Protein AF-A0A8K0GH95-F1 (afdb_monomer_lite)

Structure (mmCIF, N/CA/C/O backbone):
data_AF-A0A8K0GH95-F1
#
_entry.id   AF-A0A8K0GH95-F1
#
loop_
_atom_site.group_PDB
_atom_site.id
_atom_site.type_symbol
_atom_site.label_atom_id
_atom_site.label_alt_id
_atom_site.label_comp_id
_atom_site.label_asym_id
_atom_site.label_entity_id
_atom_site.label_seq_id
_atom_site.pdbx_PDB_ins_code
_atom_site.Cartn_x
_atom_site.Cartn_y
_atom_site.Cartn_z
_atom_site.occupancy
_atom_site.B_iso_or_equiv
_atom_site.auth_seq_id
_atom_site.auth_comp_id
_atom_site.auth_asym_id
_atom_site.auth_atom_id
_atom_site.pdbx_PDB_model_num
ATOM 1 N N . MET A 1 1 ? 30.766 -9.980 -13.617 1.00 47.88 1 MET A N 1
ATOM 2 C CA . MET A 1 1 ? 29.446 -9.835 -12.964 1.00 47.88 1 MET A CA 1
ATOM 3 C C . MET A 1 1 ? 29.427 -8.471 -12.292 1.00 47.88 1 MET A C 1
ATOM 5 O O . MET A 1 1 ? 30.164 -8.291 -11.332 1.00 47.88 1 MET A O 1
ATOM 9 N N . ILE A 1 2 ? 28.704 -7.489 -12.839 1.00 53.44 2 ILE A N 1
ATOM 10 C CA . ILE A 1 2 ? 28.608 -6.155 -12.219 1.00 53.44 2 ILE A CA 1
ATOM 11 C C . ILE A 1 2 ? 27.743 -6.290 -10.962 1.00 53.44 2 ILE A C 1
ATOM 13 O O . ILE A 1 2 ? 26.689 -6.924 -11.001 1.00 53.44 2 ILE A O 1
ATOM 17 N N . CYS A 1 3 ? 28.213 -5.765 -9.832 1.00 50.84 3 CYS A N 1
ATOM 18 C CA . CYS A 1 3 ? 27.548 -5.965 -8.551 1.00 50.84 3 CYS A CA 1
ATOM 19 C C . CYS A 1 3 ? 26.371 -4.990 -8.400 1.00 50.84 3 CYS A C 1
ATOM 21 O O . CYS A 1 3 ? 26.576 -3.816 -8.114 1.00 50.84 3 CYS A O 1
ATOM 23 N N . ILE A 1 4 ? 25.138 -5.489 -8.539 1.00 57.91 4 ILE A N 1
ATOM 24 C CA . ILE A 1 4 ? 23.874 -4.713 -8.494 1.00 57.91 4 ILE A CA 1
ATOM 25 C C . ILE A 1 4 ? 23.572 -4.162 -7.069 1.00 57.91 4 ILE A C 1
ATOM 27 O O . ILE A 1 4 ? 22.493 -3.647 -6.799 1.00 57.91 4 ILE A O 1
ATOM 31 N N . LEU A 1 5 ? 24.539 -4.252 -6.146 1.00 54.19 5 LEU A N 1
ATOM 32 C CA . LEU A 1 5 ? 24.529 -3.602 -4.832 1.00 54.19 5 LEU A CA 1
ATOM 33 C C . LEU A 1 5 ? 25.011 -2.139 -4.882 1.00 54.19 5 LEU A C 1
ATOM 35 O O . LEU A 1 5 ? 24.805 -1.407 -3.915 1.00 54.19 5 LEU A O 1
ATOM 39 N N . SER A 1 6 ? 25.638 -1.689 -5.976 1.00 69.69 6 SER A N 1
ATOM 40 C CA . SER A 1 6 ? 25.805 -0.255 -6.239 1.00 69.69 6 SER A CA 1
ATOM 41 C C . SER A 1 6 ? 24.521 0.335 -6.828 1.00 69.69 6 SER A C 1
ATOM 43 O O . SER A 1 6 ? 23.781 -0.339 -7.547 1.00 69.69 6 SER A O 1
ATOM 45 N N . LYS A 1 7 ? 24.250 1.613 -6.540 1.00 77.06 7 LYS A N 1
ATOM 46 C CA . LYS A 1 7 ? 23.159 2.350 -7.185 1.00 77.06 7 LYS A CA 1
ATOM 47 C C . LYS A 1 7 ? 23.583 2.722 -8.608 1.00 77.06 7 LYS A C 1
ATOM 49 O O . LYS A 1 7 ? 24.535 3.480 -8.780 1.00 77.06 7 LYS A O 1
ATOM 54 N N . LEU A 1 8 ? 22.885 2.185 -9.600 1.00 83.06 8 LEU A N 1
ATOM 55 C CA . LEU A 1 8 ? 23.092 2.472 -11.019 1.00 83.06 8 LEU A CA 1
ATOM 56 C C . LEU A 1 8 ? 22.195 3.645 -11.452 1.00 83.06 8 LEU A C 1
ATOM 58 O O . LEU A 1 8 ? 21.159 3.900 -10.832 1.00 83.06 8 LEU A O 1
ATOM 62 N N . SER A 1 9 ? 22.583 4.367 -12.506 1.00 90.50 9 SER A N 1
ATOM 63 C CA . SER A 1 9 ? 21.669 5.284 -13.198 1.00 90.50 9 SER A CA 1
ATOM 64 C C . SER A 1 9 ? 20.724 4.497 -14.104 1.00 90.50 9 SER A C 1
ATOM 66 O O . SER A 1 9 ? 21.068 3.418 -14.585 1.00 90.50 9 SER A O 1
ATOM 68 N N . GLU A 1 10 ? 19.538 5.045 -14.363 1.00 93.88 10 GLU A N 1
ATOM 69 C CA . GLU A 1 10 ? 18.579 4.422 -15.278 1.00 93.88 10 GLU A CA 1
ATOM 70 C C . GLU A 1 10 ? 19.160 4.258 -16.684 1.00 93.88 10 GLU A C 1
ATOM 72 O O . GLU A 1 10 ? 19.022 3.189 -17.267 1.00 93.88 10 GLU A O 1
ATOM 77 N N . ASP A 1 11 ? 19.891 5.252 -17.193 1.00 92.56 11 ASP A N 1
ATOM 78 C CA . ASP A 1 11 ? 20.516 5.198 -18.521 1.00 92.56 11 ASP A CA 1
ATOM 79 C C . ASP A 1 11 ? 21.533 4.051 -18.641 1.00 92.56 11 ASP A C 1
ATOM 81 O O . ASP A 1 11 ? 21.505 3.303 -19.613 1.00 92.56 11 ASP A O 1
ATOM 85 N N . PHE A 1 12 ? 22.343 3.813 -17.604 1.00 89.88 12 PHE A N 1
ATOM 86 C CA . PHE A 1 12 ? 23.281 2.685 -17.564 1.00 89.88 12 PHE A CA 1
ATOM 87 C C . PHE A 1 12 ? 22.568 1.323 -17.444 1.00 89.88 12 PHE A C 1
ATOM 89 O O . PHE A 1 12 ? 23.085 0.298 -17.889 1.00 89.88 12 PHE A O 1
ATOM 96 N N . ILE A 1 13 ? 21.356 1.290 -16.874 1.00 92.25 13 ILE A N 1
ATOM 97 C CA . ILE A 1 13 ? 20.497 0.095 -16.897 1.00 92.25 13 ILE A CA 1
ATOM 98 C C . ILE A 1 13 ? 19.928 -0.125 -18.312 1.00 92.25 13 ILE A C 1
ATOM 100 O O . ILE A 1 13 ? 19.830 -1.277 -18.730 1.00 92.25 13 ILE A O 1
ATOM 104 N N . ARG A 1 14 ? 19.619 0.939 -19.077 1.00 92.81 14 ARG A N 1
ATOM 105 C CA . ARG A 1 14 ? 19.222 0.838 -20.500 1.00 92.81 14 ARG A CA 1
ATOM 106 C C . ARG A 1 14 ? 20.367 0.290 -21.356 1.00 92.81 14 ARG A C 1
ATOM 108 O O . ARG A 1 14 ? 20.162 -0.660 -22.100 1.00 92.81 14 ARG A O 1
ATOM 115 N N . GLU A 1 15 ? 21.579 0.827 -21.203 1.00 91.31 15 GLU A N 1
ATOM 116 C CA . GLU A 1 15 ? 22.779 0.378 -21.938 1.00 91.31 15 GLU A CA 1
ATOM 117 C C . GLU A 1 15 ? 23.114 -1.110 -21.724 1.00 91.31 15 GLU A C 1
ATOM 119 O O . GLU A 1 15 ? 23.716 -1.741 -22.594 1.00 91.31 15 GLU A O 1
ATOM 124 N N . LEU A 1 16 ? 22.724 -1.685 -20.580 1.00 88.75 16 LEU A N 1
ATOM 125 C CA . LEU A 1 16 ? 23.027 -3.067 -20.196 1.00 88.75 16 LEU A CA 1
ATOM 126 C C . LEU A 1 16 ? 21.792 -3.982 -20.100 1.00 88.75 16 LEU A C 1
ATOM 128 O O . LEU A 1 16 ? 21.900 -5.081 -19.553 1.00 88.75 16 LEU A O 1
ATOM 132 N N . GLU A 1 17 ? 20.643 -3.574 -20.647 1.00 89.12 17 GLU A N 1
ATOM 133 C CA . GLU A 1 17 ? 19.341 -4.265 -20.572 1.00 89.12 17 GLU A CA 1
ATOM 134 C C . GLU A 1 17 ? 19.425 -5.791 -20.769 1.00 89.12 17 GLU A C 1
ATOM 136 O O . GLU A 1 17 ? 18.886 -6.557 -19.966 1.00 89.12 17 GLU A O 1
ATOM 141 N N . HIS A 1 18 ? 20.132 -6.240 -21.810 1.00 89.12 18 HIS A N 1
ATOM 142 C CA . HIS A 1 18 ? 20.249 -7.657 -22.183 1.00 89.12 18 HIS A CA 1
ATOM 143 C C . HIS A 1 18 ? 21.204 -8.469 -21.284 1.00 89.12 18 HIS A C 1
ATOM 145 O O . HIS A 1 18 ? 21.225 -9.697 -21.349 1.00 89.12 18 HIS A O 1
ATOM 151 N N . CYS A 1 19 ? 21.995 -7.797 -20.445 1.00 88.94 19 CYS A N 1
ATOM 152 C CA . CYS A 1 19 ? 23.010 -8.389 -19.567 1.00 88.94 19 CYS A CA 1
ATOM 153 C C . CYS A 1 19 ? 22.621 -8.345 -18.078 1.00 88.94 19 CYS A C 1
ATOM 155 O O . CYS A 1 19 ? 23.365 -8.853 -17.233 1.00 88.94 19 CYS A O 1
ATOM 157 N N . LEU A 1 20 ? 21.490 -7.720 -17.735 1.00 88.44 20 LEU A N 1
ATOM 158 C CA . LEU A 1 20 ? 21.063 -7.495 -16.356 1.00 88.44 20 LEU A CA 1
ATOM 159 C C . LEU A 1 20 ? 20.010 -8.500 -15.884 1.00 88.44 20 LEU A C 1
ATOM 161 O O . LEU A 1 20 ? 19.092 -8.898 -16.597 1.00 88.44 20 LEU A O 1
ATOM 165 N N . ASN A 1 21 ? 20.114 -8.876 -14.609 1.00 92.19 21 ASN A N 1
ATOM 166 C CA . ASN A 1 21 ? 19.080 -9.650 -13.936 1.00 92.19 21 ASN A CA 1
ATOM 167 C C . ASN A 1 21 ? 17.956 -8.699 -13.494 1.00 92.19 21 ASN A C 1
ATOM 169 O O . ASN A 1 21 ? 18.062 -8.033 -12.462 1.00 92.19 21 ASN A O 1
ATOM 173 N N . TRP A 1 22 ? 16.876 -8.648 -14.272 1.00 95.00 22 TRP A N 1
ATOM 174 C CA . TRP A 1 22 ? 15.748 -7.738 -14.056 1.00 95.00 22 TRP A CA 1
ATOM 175 C C . TRP A 1 22 ? 15.053 -7.890 -12.696 1.00 95.00 22 TRP A C 1
ATOM 177 O O . TRP A 1 22 ? 14.577 -6.900 -12.136 1.00 95.00 22 TRP A O 1
ATOM 187 N N . ARG A 1 23 ? 15.086 -9.084 -12.094 1.00 94.69 23 ARG A N 1
ATOM 188 C CA . ARG A 1 23 ? 14.605 -9.332 -10.726 1.00 94.69 23 ARG A CA 1
ATOM 189 C C . ARG A 1 23 ? 15.497 -8.682 -9.660 1.00 94.69 23 ARG A C 1
ATOM 191 O O . ARG A 1 23 ? 14.987 -8.199 -8.654 1.00 94.69 23 ARG A O 1
ATOM 198 N N . LEU A 1 24 ? 16.812 -8.608 -9.877 1.00 93.19 24 LEU A N 1
ATOM 199 C CA . LEU A 1 24 ? 17.721 -7.848 -9.006 1.00 93.19 24 LEU A CA 1
ATOM 200 C C . LEU A 1 24 ? 17.594 -6.333 -9.233 1.00 93.19 24 LEU A C 1
ATOM 202 O O . LEU A 1 24 ? 17.575 -5.584 -8.258 1.00 93.19 24 LEU A O 1
ATOM 206 N N . VAL A 1 25 ? 17.435 -5.886 -10.485 1.00 94.06 25 VAL A N 1
ATOM 207 C CA . VAL A 1 25 ? 17.190 -4.469 -10.824 1.00 94.06 25 VAL A CA 1
ATOM 208 C C . VAL A 1 25 ? 15.914 -3.962 -10.142 1.00 94.06 25 VAL A C 1
ATOM 210 O O . VAL A 1 25 ? 15.977 -3.014 -9.364 1.00 94.06 25 VAL A O 1
ATOM 213 N N . SER A 1 26 ? 14.785 -4.651 -10.340 1.00 96.62 26 SER A N 1
ATOM 214 C CA . SER A 1 26 ? 13.466 -4.277 -9.793 1.00 96.62 26 SER A CA 1
ATOM 215 C C . SER A 1 26 ? 13.418 -4.238 -8.260 1.00 96.62 26 SER A C 1
ATOM 217 O O . SER A 1 26 ? 12.554 -3.572 -7.691 1.00 96.62 26 SER A O 1
ATOM 219 N N . ARG A 1 27 ? 14.333 -4.954 -7.589 1.00 94.81 27 ARG A N 1
ATOM 220 C CA . ARG A 1 27 ? 14.413 -5.052 -6.125 1.00 94.81 27 ARG A CA 1
ATOM 221 C C . ARG A 1 27 ? 15.337 -4.027 -5.476 1.00 94.81 27 ARG A C 1
ATOM 223 O O . ARG A 1 27 ? 15.014 -3.527 -4.404 1.00 94.81 27 ARG A O 1
ATOM 230 N N . PHE A 1 28 ? 16.514 -3.805 -6.059 1.00 93.31 28 PHE A N 1
ATOM 231 C CA . PHE A 1 28 ? 17.611 -3.090 -5.394 1.00 93.31 28 PHE A CA 1
ATOM 232 C C . PHE A 1 28 ? 17.910 -1.713 -5.992 1.00 93.31 28 PHE A C 1
ATOM 234 O O . PHE A 1 28 ? 18.559 -0.901 -5.336 1.00 93.31 28 PHE A O 1
ATOM 241 N N . GLN A 1 29 ? 17.429 -1.426 -7.204 1.00 93.88 29 GLN A N 1
ATOM 242 C CA . GLN A 1 29 ? 17.543 -0.101 -7.810 1.00 93.88 29 GLN A CA 1
ATOM 243 C C . GLN A 1 29 ? 16.295 0.734 -7.506 1.00 93.88 29 GLN A C 1
ATOM 245 O O . GLN A 1 29 ? 15.206 0.202 -7.312 1.00 93.88 29 GLN A O 1
ATOM 250 N N . SER A 1 30 ? 16.461 2.054 -7.448 1.00 95.06 30 SER A N 1
ATOM 251 C CA . SER A 1 30 ? 15.371 3.017 -7.247 1.00 95.06 30 SER A CA 1
ATOM 252 C C . SER A 1 30 ? 14.888 3.485 -8.615 1.00 95.06 30 SER A C 1
ATOM 254 O O . SER A 1 30 ? 15.550 4.332 -9.210 1.00 95.06 30 SER A O 1
ATOM 256 N N 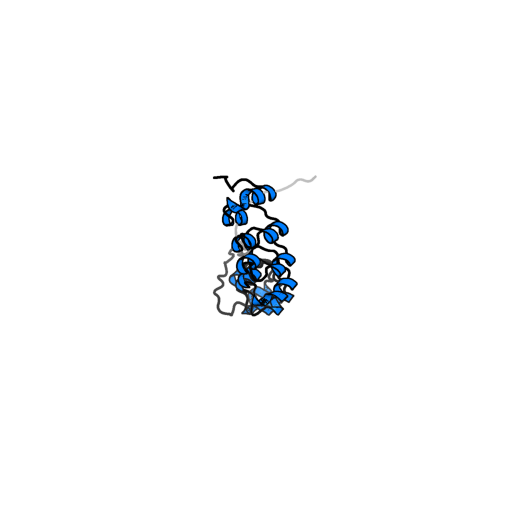. LEU A 1 31 ? 13.773 2.939 -9.096 1.00 96.50 31 LEU A N 1
ATOM 257 C CA . LEU A 1 31 ? 13.279 3.137 -10.461 1.00 96.50 31 LEU A CA 1
ATOM 258 C C . LEU A 1 31 ? 12.125 4.150 -10.507 1.00 96.50 31 LEU A C 1
ATOM 260 O O . LEU A 1 31 ? 11.247 4.156 -9.643 1.00 96.50 31 LEU A O 1
ATOM 264 N N . SER A 1 32 ? 12.114 4.991 -11.536 1.00 98.06 32 SER A N 1
ATOM 265 C CA . SER A 1 32 ? 11.032 5.920 -11.855 1.00 98.06 32 SER A CA 1
ATOM 266 C C . SER A 1 32 ? 9.852 5.211 -12.525 1.00 98.06 32 SER A C 1
ATOM 268 O O . SER A 1 32 ? 10.012 4.206 -13.216 1.00 98.06 32 SER A O 1
ATOM 270 N N . GLU A 1 33 ? 8.643 5.758 -12.377 1.00 98.69 33 GLU A N 1
ATOM 271 C CA . GLU A 1 33 ? 7.445 5.229 -13.050 1.00 98.69 33 GLU A CA 1
ATOM 272 C C . GLU A 1 33 ? 7.595 5.207 -14.581 1.00 98.69 33 GLU A C 1
ATOM 274 O O . GLU A 1 33 ? 7.123 4.281 -15.237 1.00 98.69 33 GLU A O 1
ATOM 279 N N . ASP A 1 34 ? 8.304 6.180 -15.156 1.00 98.50 34 ASP A N 1
ATOM 280 C CA . ASP A 1 34 ? 8.536 6.274 -16.600 1.00 98.50 34 ASP A CA 1
ATOM 281 C C . ASP A 1 34 ? 9.545 5.221 -17.093 1.00 98.50 34 ASP A C 1
ATOM 283 O O . ASP A 1 34 ? 9.381 4.649 -18.179 1.00 98.50 34 ASP A O 1
ATOM 287 N N . PHE A 1 35 ? 10.540 4.875 -16.271 1.00 97.94 35 PHE A N 1
ATOM 288 C CA . PHE A 1 35 ? 11.423 3.736 -16.512 1.00 97.94 35 PHE A CA 1
ATOM 289 C C . PHE A 1 35 ? 10.682 2.402 -16.396 1.00 97.94 35 PHE A C 1
ATOM 291 O O . PHE A 1 35 ? 10.772 1.565 -17.294 1.00 97.94 35 PHE A O 1
ATOM 298 N N . ILE A 1 36 ? 9.889 2.209 -15.338 1.00 98.56 36 ILE A N 1
ATOM 299 C CA . ILE A 1 36 ? 9.106 0.980 -15.141 1.00 98.56 36 ILE A CA 1
ATOM 300 C C . ILE A 1 36 ? 8.084 0.815 -16.280 1.00 98.56 36 ILE A C 1
ATOM 302 O O . ILE A 1 36 ? 7.912 -0.291 -16.784 1.00 98.56 36 ILE A O 1
ATOM 306 N N . ARG A 1 37 ? 7.472 1.904 -16.771 1.00 98.56 37 ARG A N 1
ATOM 307 C CA . ARG A 1 37 ? 6.620 1.899 -17.976 1.00 98.56 37 ARG A CA 1
ATOM 308 C C . ARG A 1 37 ? 7.393 1.513 -19.240 1.00 98.56 37 ARG A C 1
ATOM 310 O O . ARG A 1 37 ? 6.847 0.783 -20.066 1.00 98.56 37 ARG A O 1
ATOM 317 N N . SER A 1 38 ? 8.643 1.971 -19.381 1.00 97.81 38 SER A N 1
ATOM 318 C CA . SER A 1 38 ? 9.529 1.608 -20.503 1.00 97.81 38 SER A CA 1
ATOM 319 C C . SER A 1 38 ? 9.803 0.099 -20.544 1.00 97.81 38 SER A C 1
ATOM 321 O O . SER A 1 38 ? 9.732 -0.504 -21.608 1.00 97.81 38 SER A O 1
ATOM 323 N N . PHE A 1 39 ? 10.066 -0.514 -19.383 1.00 97.62 39 PHE A N 1
ATOM 324 C CA . PHE A 1 39 ? 10.497 -1.916 -19.251 1.00 97.62 39 PHE A CA 1
ATOM 325 C C . PHE A 1 39 ? 9.454 -2.821 -18.581 1.00 97.62 39 PHE A C 1
ATOM 327 O O . PHE A 1 39 ? 9.781 -3.843 -17.976 1.00 97.62 39 PHE A O 1
ATOM 334 N N . LYS A 1 40 ? 8.174 -2.457 -18.714 1.00 98.25 40 LYS A N 1
ATOM 335 C CA . LYS A 1 40 ? 7.011 -3.094 -18.069 1.00 98.25 40 LYS A CA 1
ATOM 336 C C . LYS A 1 40 ? 6.908 -4.610 -18.283 1.00 98.25 40 LYS A C 1
ATOM 338 O O . LYS A 1 40 ? 6.255 -5.286 -17.492 1.00 98.25 40 LYS A O 1
ATOM 343 N N . ASP A 1 41 ? 7.493 -5.127 -19.361 1.00 98.00 41 ASP A N 1
ATOM 344 C CA . ASP A 1 41 ? 7.466 -6.538 -19.764 1.00 98.00 41 ASP A CA 1
ATOM 345 C C . ASP A 1 41 ? 8.708 -7.330 -19.293 1.00 98.00 41 ASP A C 1
ATOM 347 O O . ASP A 1 41 ? 8.747 -8.545 -19.457 1.00 98.00 41 ASP A O 1
ATOM 351 N N . LEU A 1 42 ? 9.695 -6.661 -18.676 1.00 97.00 42 LEU A N 1
ATOM 352 C CA . LEU A 1 42 ? 10.922 -7.265 -18.129 1.00 97.00 42 LEU A CA 1
ATOM 353 C C . LEU A 1 42 ? 11.021 -7.165 -16.597 1.00 97.00 42 LEU A C 1
ATOM 355 O O . LEU A 1 42 ? 11.618 -8.032 -15.959 1.00 97.00 42 LEU A O 1
ATOM 359 N N . VAL A 1 43 ? 10.458 -6.110 -15.997 1.00 97.94 43 VAL A N 1
ATOM 360 C CA . VAL A 1 43 ? 10.488 -5.882 -14.541 1.00 97.94 43 VAL A CA 1
ATOM 361 C C . VAL A 1 43 ? 9.731 -6.954 -13.745 1.00 97.94 43 VAL A C 1
ATOM 363 O O . VAL A 1 43 ? 8.699 -7.478 -14.164 1.00 97.94 43 VAL A O 1
ATOM 366 N N . ASP A 1 44 ? 10.227 -7.242 -12.542 1.00 98.44 44 ASP A N 1
ATOM 367 C CA . ASP A 1 44 ? 9.619 -8.184 -11.601 1.00 98.44 44 ASP A CA 1
ATOM 368 C C . ASP A 1 44 ? 8.512 -7.477 -10.804 1.00 98.44 44 ASP A C 1
ATOM 370 O O . ASP A 1 44 ? 8.786 -6.697 -9.887 1.00 98.44 44 ASP A O 1
ATOM 374 N N . TRP A 1 45 ? 7.253 -7.706 -11.186 1.00 98.69 45 TRP A N 1
ATOM 375 C CA . TRP A 1 45 ? 6.110 -6.943 -10.675 1.00 98.69 45 TRP A CA 1
ATOM 376 C C . TRP A 1 45 ? 5.826 -7.123 -9.180 1.00 98.69 45 TRP A C 1
ATOM 378 O O . TRP A 1 45 ? 5.290 -6.195 -8.566 1.00 98.69 45 TRP A O 1
ATOM 388 N N . ASP A 1 46 ? 6.238 -8.234 -8.561 1.00 98.62 46 ASP A N 1
ATOM 389 C CA . ASP A 1 46 ? 6.180 -8.387 -7.102 1.00 98.62 46 ASP A CA 1
ATOM 390 C C . ASP A 1 46 ? 7.111 -7.373 -6.428 1.00 98.62 46 ASP A C 1
ATOM 392 O O . ASP A 1 46 ? 6.705 -6.664 -5.505 1.00 98.62 46 ASP A O 1
ATOM 396 N N . TYR A 1 47 ? 8.345 -7.260 -6.924 1.00 98.44 47 TYR A N 1
ATOM 397 C CA . TYR A 1 47 ? 9.347 -6.340 -6.390 1.00 98.44 47 TYR A CA 1
ATOM 398 C C . TYR A 1 47 ? 9.095 -4.876 -6.765 1.00 98.44 47 TYR A C 1
ATOM 400 O O . TYR A 1 47 ? 9.325 -4.005 -5.925 1.00 98.44 47 TYR A O 1
ATOM 408 N N . ILE A 1 48 ? 8.520 -4.594 -7.940 1.00 98.62 48 ILE A N 1
ATOM 409 C CA . ILE A 1 48 ? 7.979 -3.263 -8.259 1.00 98.62 48 ILE A CA 1
ATOM 410 C C . ILE A 1 48 ? 6.893 -2.866 -7.247 1.00 98.62 48 ILE A C 1
ATOM 412 O O . ILE A 1 48 ? 6.934 -1.767 -6.699 1.00 98.62 48 ILE A O 1
ATOM 416 N N . SER A 1 49 ? 5.960 -3.773 -6.943 1.00 98.69 49 SER A N 1
ATOM 417 C CA . SER A 1 49 ? 4.842 -3.511 -6.022 1.00 98.69 49 SER A CA 1
ATOM 418 C C . SER A 1 49 ? 5.264 -3.385 -4.550 1.00 98.69 49 SER A C 1
ATOM 420 O O . SER A 1 49 ? 4.571 -2.727 -3.770 1.00 98.69 49 SER A O 1
ATOM 422 N N . GLU A 1 50 ? 6.368 -4.031 -4.159 1.00 98.50 50 GLU A N 1
ATOM 423 C CA . GLU A 1 50 ? 6.887 -4.071 -2.783 1.00 98.50 50 GLU A CA 1
ATOM 424 C C . GLU A 1 50 ? 7.883 -2.955 -2.453 1.00 98.50 50 GLU A C 1
ATOM 426 O O . GLU A 1 50 ? 7.804 -2.381 -1.367 1.00 98.50 50 GLU A O 1
ATOM 431 N N . TYR A 1 51 ? 8.835 -2.678 -3.350 1.00 97.88 51 TYR A N 1
ATOM 432 C CA . TYR A 1 51 ? 10.022 -1.873 -3.035 1.00 97.88 51 TYR A CA 1
ATOM 433 C C . TYR A 1 51 ? 10.062 -0.505 -3.721 1.00 97.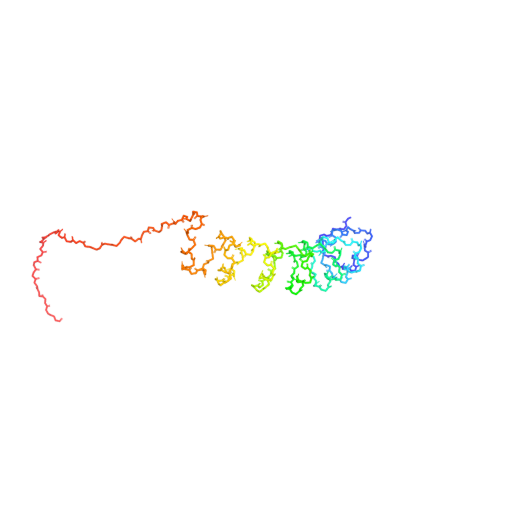88 51 TYR A C 1
ATOM 435 O O . TYR A 1 51 ? 10.708 0.406 -3.201 1.00 97.88 51 TYR A O 1
ATOM 443 N N . GLN A 1 52 ? 9.376 -0.329 -4.853 1.00 98.19 52 GLN A N 1
ATOM 444 C CA . GLN A 1 52 ? 9.304 0.970 -5.528 1.00 98.19 52 GLN A CA 1
ATOM 445 C C . GLN A 1 52 ? 8.182 1.822 -4.925 1.00 98.19 52 GLN A C 1
ATOM 447 O O . GLN A 1 52 ? 7.184 1.303 -4.427 1.00 98.19 52 GLN A O 1
ATOM 452 N N . LYS A 1 53 ? 8.324 3.149 -4.973 1.00 98.38 53 LYS A N 1
ATOM 453 C CA . LYS A 1 53 ? 7.283 4.084 -4.525 1.00 98.38 53 LYS A CA 1
ATOM 454 C C . LYS A 1 53 ? 6.336 4.370 -5.690 1.00 98.38 53 LYS A C 1
ATOM 456 O O . LYS A 1 53 ? 6.685 5.154 -6.567 1.00 98.38 53 LYS A O 1
ATOM 461 N N . LEU A 1 54 ? 5.148 3.773 -5.671 1.00 98.69 54 LEU A N 1
ATOM 462 C CA . LEU A 1 54 ? 4.172 3.877 -6.756 1.00 98.69 54 LEU A CA 1
ATOM 463 C C . LEU A 1 54 ? 3.063 4.885 -6.425 1.00 98.69 54 LEU A C 1
ATOM 465 O O . LEU A 1 54 ? 2.550 4.931 -5.305 1.00 98.69 54 LEU A O 1
ATOM 469 N N . SER A 1 55 ? 2.668 5.683 -7.411 1.00 98.75 55 SER A N 1
ATOM 470 C CA . SER A 1 55 ? 1.494 6.550 -7.354 1.00 98.75 55 SER A CA 1
ATOM 471 C C . SER A 1 55 ? 0.217 5.777 -7.679 1.00 98.75 55 SER A C 1
ATOM 473 O O . SER A 1 55 ? 0.205 4.840 -8.475 1.00 98.75 55 SER A O 1
ATOM 475 N N . GLU A 1 56 ? -0.914 6.227 -7.136 1.00 98.81 56 GLU A N 1
ATOM 476 C CA . GLU A 1 56 ? -2.227 5.669 -7.479 1.00 98.81 56 GLU A CA 1
ATOM 477 C C . GLU A 1 56 ? -2.547 5.723 -8.980 1.00 98.81 56 GLU A C 1
ATOM 479 O O . GLU A 1 56 ? -3.279 4.873 -9.483 1.00 98.81 56 GLU A O 1
ATOM 484 N N . LYS A 1 57 ? -2.006 6.710 -9.707 1.00 98.81 57 LYS A N 1
ATOM 485 C CA . LYS A 1 57 ? -2.173 6.814 -11.161 1.00 98.81 57 LYS A CA 1
ATOM 486 C C . LYS A 1 57 ? -1.463 5.657 -11.867 1.00 98.81 57 LYS A C 1
ATOM 488 O O . LYS A 1 57 ? -2.064 5.024 -12.728 1.00 98.81 57 LYS A O 1
ATOM 493 N N . PHE A 1 58 ? -0.228 5.356 -11.472 1.00 98.81 58 PHE A N 1
ATOM 494 C CA . PHE A 1 58 ? 0.541 4.239 -12.016 1.00 98.81 58 PHE A CA 1
ATOM 495 C C . PHE A 1 58 ? -0.062 2.879 -11.639 1.00 98.81 58 PHE A C 1
ATOM 497 O O . PHE A 1 58 ? -0.157 1.987 -12.476 1.00 98.81 58 PHE A O 1
ATOM 504 N N . ILE A 1 59 ? -0.550 2.729 -10.403 1.00 98.88 59 ILE A N 1
ATOM 505 C CA . ILE A 1 59 ? -1.206 1.489 -9.956 1.00 98.88 59 ILE A CA 1
ATOM 506 C C . ILE A 1 59 ? -2.519 1.247 -10.735 1.00 98.88 59 ILE A C 1
ATOM 508 O O . ILE A 1 59 ? -2.823 0.099 -11.044 1.00 98.88 59 ILE A O 1
ATOM 512 N N . ARG A 1 60 ? -3.262 2.302 -11.118 1.00 98.75 60 ARG A N 1
ATOM 513 C CA . ARG A 1 60 ? -4.407 2.204 -12.054 1.00 98.75 60 ARG A CA 1
ATOM 514 C C . ARG A 1 60 ? -3.971 1.811 -13.466 1.00 98.75 60 ARG A C 1
ATOM 516 O O . ARG A 1 60 ? -4.594 0.955 -14.075 1.00 98.75 60 ARG A O 1
ATOM 523 N N . GLU A 1 61 ? -2.900 2.415 -13.981 1.00 98.69 61 GLU A N 1
ATOM 524 C CA . GLU A 1 61 ? -2.361 2.114 -15.319 1.00 98.69 61 GLU A CA 1
ATOM 525 C C . GLU A 1 61 ? -1.938 0.639 -15.472 1.00 98.69 61 GLU A C 1
ATOM 527 O O . GLU A 1 61 ? -2.030 0.075 -16.561 1.00 98.69 61 GLU A O 1
ATOM 532 N N . PHE A 1 62 ? -1.525 0.002 -14.372 1.00 98.75 62 PHE A N 1
ATOM 533 C CA . PHE A 1 62 ? -1.031 -1.375 -14.334 1.00 98.75 62 PHE A CA 1
ATOM 534 C C . PHE A 1 62 ? -1.841 -2.296 -13.402 1.00 98.75 62 PHE A C 1
ATOM 536 O O . PHE A 1 62 ? -1.285 -3.231 -12.819 1.00 98.75 62 PHE A O 1
ATOM 543 N N . GLU A 1 63 ? -3.157 -2.077 -13.277 1.00 98.62 63 GLU A N 1
ATOM 544 C CA . GLU A 1 63 ? -4.017 -2.783 -12.306 1.00 98.62 63 GLU A CA 1
ATOM 545 C C . GLU A 1 63 ? -4.063 -4.319 -12.465 1.00 98.62 63 GLU A C 1
ATOM 547 O O . GLU A 1 63 ? -4.321 -5.036 -11.494 1.00 98.62 63 GLU A O 1
ATOM 552 N N . ASP A 1 64 ? -3.754 -4.829 -13.661 1.00 98.62 64 ASP A N 1
ATOM 553 C CA . ASP A 1 64 ? -3.662 -6.262 -13.981 1.00 98.62 64 ASP A CA 1
ATOM 554 C C . ASP A 1 64 ? -2.245 -6.854 -13.857 1.00 98.62 64 ASP A C 1
ATOM 556 O O . ASP A 1 64 ? -2.064 -8.053 -14.066 1.00 98.62 64 ASP A O 1
ATOM 560 N N . ARG A 1 65 ? -1.229 -6.042 -13.524 1.00 98.62 65 ARG A N 1
ATOM 561 C CA . ARG A 1 65 ? 0.167 -6.495 -13.341 1.00 98.62 65 ARG A CA 1
ATOM 562 C C . ARG A 1 65 ? 0.686 -6.347 -11.916 1.00 98.62 65 ARG A C 1
ATOM 564 O O . ARG A 1 65 ? 1.519 -7.141 -11.492 1.00 98.62 65 ARG A O 1
ATOM 571 N N . VAL A 1 66 ? 0.225 -5.339 -11.176 1.00 98.81 66 VAL A N 1
ATOM 572 C CA . VAL A 1 66 ? 0.657 -5.107 -9.789 1.00 98.81 66 VAL A CA 1
ATOM 573 C C . VAL A 1 66 ? 0.228 -6.239 -8.848 1.00 98.81 66 VAL A C 1
ATOM 575 O O . VAL A 1 66 ? -0.893 -6.746 -8.915 1.00 98.81 66 VAL A O 1
ATOM 578 N N . ASN A 1 67 ? 1.095 -6.598 -7.899 1.00 98.81 67 ASN A N 1
ATOM 579 C CA . ASN A 1 67 ? 0.736 -7.517 -6.825 1.00 98.81 67 ASN A CA 1
ATOM 580 C C . ASN A 1 67 ? -0.091 -6.768 -5.772 1.00 98.81 67 ASN A C 1
ATOM 582 O O . ASN A 1 67 ? 0.437 -5.989 -4.974 1.00 98.81 67 ASN A O 1
ATOM 586 N N . TRP A 1 68 ? -1.394 -7.034 -5.742 1.00 98.81 68 TRP A N 1
ATOM 587 C CA . TRP A 1 68 ? -2.341 -6.353 -4.859 1.00 98.81 68 TRP A CA 1
ATOM 588 C C . TRP A 1 68 ? -2.095 -6.577 -3.361 1.00 98.81 68 TRP A C 1
ATOM 590 O O . TRP A 1 68 ? -2.384 -5.681 -2.563 1.00 98.81 68 TRP A O 1
ATOM 600 N N . GLU A 1 69 ? -1.510 -7.706 -2.951 1.00 98.62 69 GLU A N 1
ATOM 601 C CA . GLU A 1 69 ? -1.130 -7.957 -1.553 1.00 98.62 69 GLU A CA 1
ATOM 602 C C . GLU A 1 69 ? 0.095 -7.126 -1.138 1.00 98.62 69 GLU A C 1
ATOM 604 O O . GLU A 1 69 ? 0.207 -6.696 0.014 1.00 98.62 69 GLU A O 1
ATOM 609 N N . LYS A 1 70 ? 1.016 -6.867 -2.072 1.00 98.69 70 LYS A N 1
ATOM 610 C CA . LYS A 1 70 ? 2.158 -5.968 -1.864 1.00 98.69 70 LYS A CA 1
ATOM 611 C C . LYS A 1 70 ? 1.711 -4.506 -1.903 1.00 98.69 70 LYS A C 1
ATOM 613 O O . LYS A 1 70 ? 1.958 -3.786 -0.936 1.00 98.69 70 LYS A O 1
ATOM 618 N N . VAL A 1 71 ? 0.947 -4.097 -2.918 1.00 98.81 71 VAL A N 1
ATOM 619 C CA . VAL A 1 71 ? 0.374 -2.742 -3.026 1.00 98.81 71 VAL A CA 1
ATOM 620 C C . VAL A 1 71 ? -0.388 -2.352 -1.755 1.00 98.81 71 VAL A C 1
ATOM 622 O O . VAL A 1 71 ? -0.097 -1.317 -1.163 1.00 98.81 71 VAL A O 1
ATOM 625 N N . SER A 1 72 ? -1.286 -3.218 -1.270 1.00 98.69 72 SER A N 1
ATOM 626 C CA . SER A 1 72 ? -2.108 -2.957 -0.072 1.00 98.69 72 SER A CA 1
ATOM 627 C C . SER A 1 72 ? -1.305 -2.796 1.230 1.00 98.69 72 SER A C 1
ATOM 629 O O . SER A 1 72 ? -1.827 -2.239 2.199 1.00 98.69 72 SER A O 1
ATOM 631 N N . ARG A 1 73 ? -0.065 -3.308 1.277 1.00 98.50 73 ARG A N 1
ATOM 632 C CA . ARG A 1 73 ? 0.806 -3.353 2.467 1.00 98.50 73 ARG A CA 1
ATOM 633 C C . ARG A 1 73 ? 1.921 -2.303 2.450 1.00 98.50 73 ARG A C 1
ATOM 635 O O . ARG A 1 73 ? 2.278 -1.810 3.515 1.00 98.50 73 ARG A O 1
ATOM 642 N N . HIS A 1 74 ? 2.486 -2.001 1.281 1.00 98.31 74 HIS A N 1
ATOM 643 C CA . HIS A 1 74 ? 3.702 -1.185 1.150 1.00 98.31 74 HIS A CA 1
ATOM 644 C C . HIS A 1 74 ? 3.454 0.203 0.541 1.00 98.31 74 HIS A C 1
ATOM 646 O O . HIS A 1 74 ? 4.193 1.137 0.849 1.00 98.31 74 HIS A O 1
ATOM 652 N N . GLN A 1 75 ? 2.409 0.369 -0.276 1.00 98.44 75 GLN A N 1
ATOM 653 C CA . GLN A 1 75 ? 2.053 1.666 -0.861 1.00 98.44 75 GLN A CA 1
ATOM 654 C C . GLN A 1 75 ? 1.094 2.431 0.062 1.00 98.44 75 GLN A C 1
ATOM 656 O O . GLN A 1 75 ? 0.378 1.833 0.866 1.00 98.44 75 GLN A O 1
ATOM 661 N N . ARG A 1 76 ? 1.058 3.763 -0.052 1.00 98.25 76 ARG A N 1
ATOM 662 C CA . ARG A 1 76 ? 0.085 4.612 0.658 1.00 98.25 76 ARG A CA 1
ATOM 663 C C . ARG A 1 76 ? -1.133 4.825 -0.235 1.00 98.25 76 ARG A C 1
ATOM 665 O O . ARG A 1 76 ? -0.987 5.427 -1.294 1.00 98.25 76 ARG A O 1
ATOM 672 N N . LEU A 1 77 ? -2.302 4.357 0.197 1.00 98.62 77 LEU A N 1
ATOM 673 C CA . LEU A 1 77 ? -3.536 4.376 -0.595 1.00 98.62 77 LEU A CA 1
ATOM 674 C C . LEU A 1 77 ? -4.607 5.254 0.070 1.00 98.62 77 LEU A C 1
ATOM 676 O O . LEU A 1 77 ? -4.777 5.212 1.290 1.00 98.62 77 LEU A O 1
ATOM 680 N N . SER A 1 78 ? -5.337 6.034 -0.725 1.00 98.56 78 SER A N 1
ATOM 681 C CA . SER A 1 78 ? -6.502 6.812 -0.283 1.00 98.56 78 SER A CA 1
ATOM 682 C C . SER A 1 78 ? -7.745 5.941 -0.067 1.00 98.56 78 SER A C 1
ATOM 684 O O . SER A 1 78 ? -7.892 4.870 -0.662 1.00 98.56 78 SER A O 1
ATOM 686 N N . GLU A 1 79 ? -8.690 6.421 0.748 1.00 98.69 79 GLU A N 1
ATOM 687 C CA . GLU A 1 79 ? -10.000 5.773 0.912 1.00 98.69 79 GLU A CA 1
ATOM 688 C C . GLU A 1 79 ? -10.742 5.679 -0.430 1.00 98.69 79 GLU A C 1
ATOM 690 O O . GLU A 1 79 ? -11.387 4.673 -0.728 1.00 98.69 79 GLU A O 1
ATOM 695 N N . GLU A 1 80 ? -10.609 6.706 -1.266 1.00 98.62 80 GLU A N 1
ATOM 696 C CA . GLU A 1 80 ? -11.177 6.812 -2.606 1.00 98.62 80 GLU A CA 1
ATOM 697 C C . GLU A 1 80 ? -10.594 5.754 -3.557 1.00 98.62 80 GLU A C 1
ATOM 699 O O . GLU A 1 80 ? -11.339 5.109 -4.297 1.00 98.62 80 GLU A O 1
ATOM 704 N N . PHE A 1 81 ? -9.282 5.507 -3.511 1.00 98.75 81 PHE A N 1
ATOM 705 C CA . PHE A 1 81 ? -8.637 4.435 -4.272 1.00 98.75 81 PHE A CA 1
ATOM 706 C C . PHE A 1 81 ? -9.104 3.051 -3.830 1.00 98.75 81 PHE A C 1
ATOM 708 O O . PHE A 1 81 ? -9.500 2.235 -4.665 1.00 98.75 81 PHE A O 1
ATOM 715 N N . ILE A 1 82 ? -9.108 2.803 -2.519 1.00 98.81 82 ILE A N 1
ATOM 716 C CA . ILE A 1 82 ? -9.523 1.516 -1.951 1.00 98.81 82 ILE A CA 1
ATOM 717 C C . ILE A 1 82 ? -11.015 1.261 -2.240 1.00 98.81 82 ILE A C 1
ATOM 719 O O . ILE A 1 82 ? -11.394 0.120 -2.479 1.00 98.81 82 ILE A O 1
ATOM 723 N N . CYS A 1 83 ? -11.855 2.305 -2.313 1.00 98.44 83 CYS A N 1
ATOM 724 C CA . CYS A 1 83 ? -13.244 2.185 -2.770 1.00 98.44 83 CYS A CA 1
ATOM 725 C C . CYS A 1 83 ? -13.374 1.727 -4.229 1.00 98.44 83 CYS A C 1
ATOM 727 O O . CYS A 1 83 ? -14.293 0.975 -4.527 1.00 98.44 83 CYS A O 1
ATOM 729 N N . VAL A 1 84 ? -12.511 2.186 -5.143 1.00 98.56 84 VAL A N 1
ATOM 730 C CA . VAL A 1 84 ? -12.572 1.771 -6.560 1.00 98.56 84 VAL A CA 1
ATOM 731 C C . VAL A 1 84 ? -12.087 0.329 -6.730 1.00 98.56 84 VAL A C 1
ATOM 733 O O . VAL A 1 84 ? -12.641 -0.419 -7.530 1.00 98.56 84 VAL A O 1
ATOM 736 N N . PHE A 1 85 ? -11.094 -0.084 -5.941 1.00 98.62 85 PHE A N 1
ATOM 737 C CA . PHE A 1 85 ? -10.475 -1.409 -6.025 1.00 98.62 85 PHE A CA 1
ATOM 738 C C . PHE A 1 85 ? -10.883 -2.366 -4.899 1.00 98.62 85 PHE A C 1
ATOM 740 O O . PHE A 1 85 ? -10.155 -3.309 -4.591 1.00 98.62 85 PHE A O 1
ATOM 747 N N . GLU A 1 86 ? -12.068 -2.175 -4.313 1.00 98.44 86 GLU A N 1
ATOM 748 C CA . GLU A 1 86 ? -12.556 -2.914 -3.136 1.00 98.44 86 GLU A CA 1
ATOM 749 C C . GLU A 1 86 ? -12.581 -4.449 -3.299 1.00 98.44 86 GLU A C 1
ATOM 751 O O . GLU A 1 86 ? -12.543 -5.173 -2.304 1.00 98.44 86 GLU A O 1
ATOM 756 N N . ASN A 1 87 ? -12.594 -4.953 -4.538 1.00 98.50 87 ASN A N 1
ATOM 757 C CA . ASN A 1 87 ? -12.566 -6.384 -4.859 1.00 98.50 87 ASN A CA 1
ATOM 758 C C . ASN A 1 87 ? -11.199 -6.889 -5.383 1.00 98.50 87 ASN A C 1
ATOM 760 O O . ASN A 1 87 ? -11.053 -8.089 -5.595 1.00 98.50 87 ASN A O 1
ATOM 764 N N . ARG A 1 88 ? -10.192 -6.010 -5.554 1.00 98.44 88 ARG A N 1
ATOM 765 C CA . ARG A 1 88 ? -8.786 -6.382 -5.840 1.00 98.44 88 ARG A CA 1
ATOM 766 C C . ARG A 1 88 ? -7.871 -6.258 -4.606 1.00 98.44 88 ARG A C 1
ATOM 768 O O . ARG A 1 88 ? -6.930 -7.032 -4.469 1.00 98.44 88 ARG A O 1
ATOM 775 N N . VAL A 1 89 ? -8.115 -5.295 -3.708 1.00 98.69 89 VAL A N 1
ATOM 776 C CA . VAL A 1 89 ? -7.251 -5.030 -2.536 1.00 98.69 89 VAL A CA 1
ATOM 777 C C . VAL A 1 89 ? -7.222 -6.176 -1.516 1.00 98.69 89 VAL A C 1
ATOM 779 O O . VAL A 1 89 ? -8.228 -6.827 -1.233 1.00 98.69 89 VAL A O 1
ATOM 782 N N . HIS A 1 90 ? -6.070 -6.372 -0.870 1.00 98.75 90 HIS A N 1
ATOM 783 C CA . HIS A 1 90 ? -5.920 -7.355 0.200 1.00 98.75 90 HIS A CA 1
ATOM 784 C C . HIS A 1 90 ? -6.334 -6.755 1.552 1.00 98.75 90 HIS A C 1
ATOM 786 O O . HIS A 1 90 ? -5.536 -6.136 2.260 1.00 98.75 90 HIS A O 1
ATOM 792 N N . TRP A 1 91 ? -7.599 -6.946 1.926 1.00 98.56 91 TRP A N 1
ATOM 793 C CA . TRP A 1 91 ? -8.239 -6.284 3.070 1.00 98.56 91 TRP A CA 1
ATOM 794 C C . TRP A 1 91 ? -7.524 -6.414 4.422 1.00 98.56 91 TRP A C 1
ATOM 796 O O . TRP A 1 91 ? -7.519 -5.454 5.198 1.00 98.56 91 TRP A O 1
ATOM 806 N N . LYS A 1 92 ? -6.866 -7.546 4.701 1.00 98.00 92 LYS A N 1
ATOM 807 C CA . LYS A 1 92 ? -6.066 -7.733 5.926 1.00 98.00 92 LYS A CA 1
ATOM 808 C C . LYS A 1 92 ? -4.803 -6.863 5.950 1.00 98.00 92 LYS A C 1
ATOM 810 O O . LYS A 1 92 ? -4.391 -6.426 7.019 1.00 98.00 92 LYS A O 1
ATOM 815 N N . ALA A 1 93 ? -4.216 -6.569 4.787 1.00 98.19 93 ALA A N 1
ATOM 816 C CA . ALA A 1 93 ? -3.139 -5.585 4.675 1.00 98.19 93 ALA A CA 1
ATOM 817 C C . ALA A 1 93 ? -3.688 -4.153 4.765 1.00 98.19 93 ALA A C 1
ATOM 819 O O . ALA A 1 93 ? -3.169 -3.365 5.550 1.00 98.19 93 ALA A O 1
ATOM 820 N N . ILE A 1 94 ? -4.789 -3.845 4.066 1.00 98.44 94 ILE A N 1
ATOM 821 C CA . ILE A 1 94 ? -5.458 -2.533 4.150 1.00 98.44 94 ILE A CA 1
ATOM 822 C C . ILE A 1 94 ? -5.763 -2.158 5.609 1.00 98.44 94 ILE A C 1
ATOM 824 O O . ILE A 1 94 ? -5.380 -1.085 6.066 1.00 98.44 94 ILE A O 1
ATOM 828 N N . SER A 1 95 ? -6.373 -3.076 6.362 1.00 97.69 95 SER A N 1
ATOM 829 C CA . SER A 1 95 ? -6.790 -2.855 7.755 1.00 97.69 95 SER A CA 1
ATOM 830 C C . SER A 1 95 ? -5.636 -2.732 8.754 1.00 97.69 95 SER A C 1
ATOM 832 O O . SER A 1 95 ? -5.885 -2.290 9.868 1.00 97.69 95 SER A O 1
ATOM 834 N N . LYS A 1 96 ? -4.408 -3.131 8.386 1.00 96.56 96 LYS A N 1
ATOM 835 C CA . LYS A 1 96 ? -3.212 -3.093 9.253 1.00 96.56 96 LYS A CA 1
ATOM 836 C C . LYS A 1 96 ? -2.198 -2.013 8.854 1.00 96.56 96 LYS A C 1
ATOM 838 O O . LYS A 1 96 ? -1.409 -1.582 9.690 1.00 96.56 96 LYS A O 1
ATOM 843 N N . CYS A 1 97 ? -2.172 -1.614 7.582 1.00 96.50 97 CYS A N 1
ATOM 844 C CA . CYS A 1 97 ? -1.118 -0.767 7.017 1.00 96.50 97 CYS A CA 1
ATOM 845 C C . CYS A 1 97 ? -1.607 0.611 6.549 1.00 96.50 97 CYS A C 1
ATOM 847 O O . CYS A 1 97 ? -0.787 1.518 6.419 1.00 96.50 97 CYS A O 1
ATOM 849 N N . GLN A 1 98 ? -2.910 0.794 6.303 1.00 96.75 98 GLN A N 1
ATOM 850 C CA . GLN A 1 98 ? -3.467 2.063 5.824 1.00 96.75 98 GLN A CA 1
ATOM 851 C C . GLN A 1 98 ? -4.126 2.859 6.958 1.00 96.75 98 GLN A C 1
ATOM 853 O O . GLN A 1 98 ? -4.647 2.303 7.925 1.00 96.75 98 GLN A O 1
ATOM 858 N N . PHE A 1 99 ? -4.142 4.186 6.820 1.00 94.81 99 PHE A N 1
ATOM 859 C CA . PHE A 1 99 ? -4.915 5.058 7.702 1.00 94.81 99 PHE A CA 1
ATOM 860 C C . PHE A 1 99 ? -6.383 5.053 7.257 1.00 94.81 99 PHE A C 1
ATOM 862 O O . PHE A 1 99 ? -6.712 5.617 6.217 1.00 94.81 99 PHE A O 1
ATOM 869 N N . LEU A 1 100 ? -7.254 4.413 8.040 1.00 95.81 100 LEU A N 1
ATOM 870 C CA . LEU A 1 100 ? -8.683 4.284 7.739 1.00 95.81 100 LEU A CA 1
ATOM 871 C C . LEU A 1 100 ? -9.519 5.104 8.724 1.00 95.81 100 LEU A C 1
ATOM 873 O O . LEU A 1 100 ? -9.389 4.951 9.941 1.00 95.81 100 LEU A O 1
ATOM 877 N N . THR A 1 101 ? -10.423 5.942 8.219 1.00 95.88 101 THR A N 1
ATOM 878 C CA . THR A 1 101 ? -11.360 6.682 9.069 1.00 95.88 101 THR A CA 1
ATOM 879 C C . THR A 1 101 ? -12.463 5.773 9.605 1.00 95.88 101 THR A C 1
ATOM 881 O O . THR A 1 101 ? -12.906 4.814 8.969 1.00 95.88 101 THR A O 1
ATOM 884 N N . ALA A 1 102 ? -13.035 6.149 10.750 1.00 95.00 102 ALA A N 1
ATOM 885 C CA . ALA A 1 102 ? -14.219 5.484 11.291 1.00 95.00 102 ALA A CA 1
ATOM 886 C C . ALA A 1 102 ? -15.443 5.536 10.343 1.00 95.00 102 ALA A C 1
ATOM 888 O O . ALA A 1 102 ? -16.390 4.776 10.530 1.00 95.00 102 ALA A O 1
ATOM 889 N N . ARG A 1 103 ? -15.477 6.429 9.340 1.00 96.44 103 ARG A N 1
ATOM 890 C CA . ARG A 1 103 ? -16.521 6.443 8.297 1.00 96.44 103 ARG A CA 1
ATOM 891 C C . ARG A 1 103 ? -16.297 5.312 7.289 1.00 96.44 103 ARG A C 1
ATOM 893 O O . ARG A 1 103 ? -17.240 4.601 6.952 1.00 96.44 103 ARG A O 1
ATOM 900 N N . PHE A 1 104 ? -15.058 5.122 6.852 1.00 97.75 104 PHE A N 1
ATOM 901 C CA . PHE A 1 104 ? -14.680 4.066 5.919 1.00 97.75 104 PHE A CA 1
ATOM 902 C C . PHE A 1 104 ? -14.807 2.669 6.529 1.00 97.75 104 PHE A C 1
ATOM 904 O O . PHE A 1 104 ? -15.383 1.780 5.905 1.00 97.75 104 PHE A O 1
ATOM 911 N N . ILE A 1 105 ? -14.370 2.491 7.781 1.00 97.62 105 ILE A N 1
ATOM 912 C CA . ILE A 1 105 ? -14.488 1.201 8.479 1.00 97.62 105 ILE A CA 1
ATOM 913 C C . ILE A 1 105 ? -15.966 0.786 8.618 1.00 97.62 105 ILE A C 1
ATOM 915 O O . ILE A 1 105 ? -16.285 -0.379 8.406 1.00 97.62 105 ILE A O 1
ATOM 919 N N . ARG A 1 106 ? -16.892 1.732 8.859 1.00 96.69 106 ARG A N 1
ATOM 920 C CA . ARG A 1 106 ? -18.346 1.464 8.818 1.00 96.69 106 ARG A CA 1
ATOM 921 C C . ARG A 1 106 ? -18.815 0.986 7.442 1.00 96.69 106 ARG A C 1
ATOM 923 O O . ARG A 1 106 ? -19.530 -0.008 7.368 1.00 96.69 106 ARG A O 1
ATOM 930 N N . LYS A 1 107 ? -18.407 1.667 6.357 1.00 98.12 107 LYS A N 1
ATOM 931 C CA . LYS A 1 107 ? -18.756 1.273 4.975 1.00 98.12 107 LYS A CA 1
ATOM 932 C C . LYS A 1 107 ? -18.307 -0.164 4.675 1.00 98.12 107 LYS A C 1
ATOM 934 O O . LYS A 1 107 ? -19.038 -0.905 4.026 1.00 98.12 107 LYS A O 1
ATOM 939 N N . PHE A 1 108 ? -17.135 -0.559 5.170 1.00 98.19 108 PHE A N 1
ATOM 940 C CA . PHE A 1 108 ? -16.486 -1.834 4.855 1.00 98.19 108 PHE A CA 1
ATOM 941 C C . PHE A 1 108 ? -16.408 -2.821 6.034 1.00 98.19 108 PHE A C 1
ATOM 943 O O . PHE A 1 108 ? -15.540 -3.694 6.064 1.00 98.19 108 PHE A O 1
ATOM 950 N N . GLN A 1 109 ? -17.353 -2.743 6.977 1.00 97.44 109 GLN A N 1
ATOM 951 C CA . GLN A 1 109 ? -17.391 -3.576 8.191 1.00 97.44 109 GLN A CA 1
ATOM 952 C C . GLN A 1 109 ? -17.349 -5.098 7.932 1.00 97.44 109 GLN A C 1
ATOM 954 O O . GLN A 1 109 ? -16.828 -5.846 8.753 1.00 97.44 109 GLN A O 1
ATOM 959 N N . TYR A 1 110 ? -17.836 -5.558 6.772 1.00 98.00 110 TYR A N 1
ATOM 960 C CA . TYR A 1 110 ? -17.830 -6.968 6.341 1.00 98.00 110 TYR A CA 1
ATOM 961 C C . TYR A 1 110 ? -16.644 -7.331 5.422 1.00 98.00 110 TYR A C 1
ATOM 963 O O . TYR A 1 110 ? -16.719 -8.276 4.630 1.00 98.00 110 TYR A O 1
ATOM 971 N N . ARG A 1 111 ? -15.577 -6.527 5.453 1.00 98.12 111 ARG A N 1
ATOM 972 C CA . ARG A 1 111 ? -14.346 -6.712 4.668 1.00 98.12 111 ARG A CA 1
ATOM 973 C C . ARG A 1 111 ? -13.085 -6.479 5.499 1.00 98.12 111 ARG A C 1
ATOM 975 O O . ARG A 1 111 ? -12.111 -7.200 5.310 1.00 98.12 111 ARG A O 1
ATOM 982 N N . VAL A 1 112 ? -13.095 -5.492 6.398 1.00 97.88 112 VAL A N 1
ATOM 983 C CA . VAL A 1 112 ? -11.951 -5.175 7.269 1.00 97.88 112 VAL A CA 1
ATOM 984 C C . VAL A 1 112 ? -11.561 -6.338 8.189 1.00 97.88 112 VAL A C 1
ATOM 986 O O . VAL A 1 112 ? -12.403 -7.105 8.655 1.00 97.88 112 VAL A O 1
ATOM 989 N N . ASP A 1 113 ? -10.269 -6.439 8.496 1.00 97.88 113 ASP A N 1
ATOM 990 C CA . ASP A 1 113 ? -9.758 -7.354 9.516 1.00 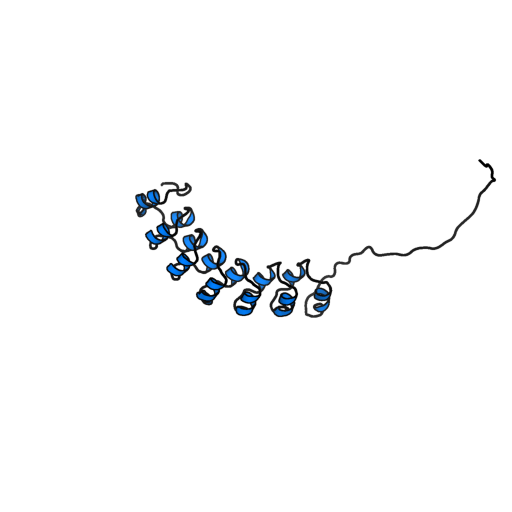97.88 113 ASP A CA 1
ATOM 991 C C . ASP A 1 113 ? -9.917 -6.708 10.898 1.00 97.88 113 ASP A C 1
ATOM 993 O O . ASP A 1 113 ? -9.158 -5.815 11.282 1.00 97.88 113 ASP A O 1
ATOM 997 N N . TRP A 1 114 ? -10.930 -7.142 11.646 1.00 96.69 114 TRP A N 1
ATOM 998 C CA . TRP A 1 114 ? -11.254 -6.555 12.945 1.00 96.69 114 TRP A CA 1
ATOM 999 C C . TRP A 1 114 ? -10.178 -6.761 14.016 1.00 96.69 114 TRP A C 1
ATOM 1001 O O . TRP A 1 114 ? -10.091 -5.946 14.936 1.00 96.69 114 TRP A O 1
ATOM 1011 N N . THR A 1 115 ? -9.314 -7.776 13.898 1.00 95.12 115 THR A N 1
ATOM 1012 C CA . THR A 1 115 ? -8.155 -7.922 14.791 1.00 95.12 115 THR A CA 1
ATOM 1013 C C . THR A 1 115 ? -7.154 -6.795 14.540 1.00 95.12 115 THR A C 1
ATOM 1015 O O . THR A 1 115 ? -6.752 -6.131 15.492 1.00 95.12 115 THR A 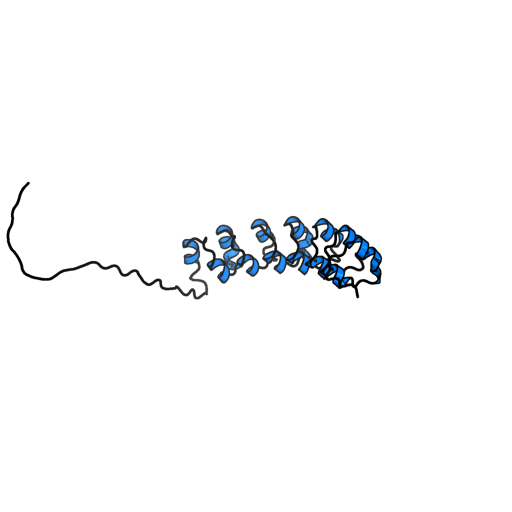O 1
ATOM 1018 N N . ALA A 1 116 ? -6.837 -6.491 13.277 1.00 95.31 116 ALA A N 1
ATOM 1019 C CA . ALA A 1 116 ? -5.990 -5.352 12.918 1.00 95.31 116 ALA A CA 1
ATOM 1020 C C . ALA A 1 116 ? -6.608 -4.006 13.346 1.00 95.31 116 ALA A C 1
ATOM 1022 O O . ALA A 1 116 ? -5.934 -3.207 13.993 1.00 95.31 116 ALA A O 1
ATOM 1023 N N . ILE A 1 117 ? -7.911 -3.791 13.113 1.00 95.75 117 ILE A N 1
ATOM 1024 C CA . ILE A 1 117 ? -8.615 -2.594 13.616 1.00 95.75 117 ILE A CA 1
ATOM 1025 C C . ILE A 1 117 ? -8.552 -2.503 15.154 1.00 95.75 117 ILE A C 1
ATOM 1027 O O . ILE A 1 117 ? -8.460 -1.405 15.696 1.00 95.75 117 ILE A O 1
ATOM 1031 N N . SER A 1 118 ? -8.527 -3.631 15.872 1.00 93.50 118 SER A N 1
ATOM 1032 C CA . SER A 1 118 ? -8.379 -3.660 17.338 1.00 93.50 118 SER A CA 1
ATOM 1033 C C . SER A 1 118 ? -6.951 -3.367 17.822 1.00 93.50 118 SER A C 1
ATOM 1035 O O . SER A 1 118 ? -6.768 -2.976 18.975 1.00 93.50 118 SER A O 1
ATOM 1037 N N . GLU A 1 119 ? -5.929 -3.492 16.971 1.00 90.88 119 GLU A N 1
ATOM 1038 C CA . GLU A 1 119 ? -4.556 -3.048 17.270 1.00 90.88 119 GLU A CA 1
ATOM 1039 C C . GLU A 1 119 ? -4.412 -1.505 17.182 1.00 90.88 119 GLU A C 1
ATOM 1041 O O . GLU A 1 119 ? -3.472 -0.935 17.745 1.00 90.88 119 GLU A O 1
ATOM 1046 N N . HIS A 1 120 ? -5.346 -0.800 16.525 1.00 85.06 120 HIS A N 1
ATOM 1047 C CA . HIS A 1 120 ? -5.264 0.642 16.255 1.00 85.06 120 HIS A CA 1
ATOM 1048 C C . HIS A 1 120 ? -5.643 1.517 17.467 1.00 85.06 120 HIS A C 1
ATOM 1050 O O . HIS A 1 120 ? -6.788 1.932 17.619 1.00 85.06 120 HIS A O 1
ATOM 1056 N N . ARG A 1 121 ? -4.644 1.909 18.272 1.00 72.81 121 ARG A N 1
ATOM 1057 C CA . ARG A 1 121 ? -4.753 2.687 19.536 1.00 72.81 121 ARG A CA 1
ATOM 1058 C C . ARG A 1 121 ? -5.619 3.968 19.552 1.00 72.81 121 ARG A C 1
ATOM 1060 O O . ARG A 1 121 ? -5.839 4.513 20.628 1.00 72.81 121 ARG A O 1
ATOM 1067 N N . ASN A 1 122 ? -6.107 4.454 18.409 1.00 74.81 122 ASN A N 1
ATOM 1068 C CA . ASN A 1 122 ? -6.823 5.728 18.261 1.00 74.81 122 ASN A CA 1
ATOM 1069 C C . ASN A 1 122 ? -8.338 5.566 17.979 1.00 74.81 122 ASN A C 1
ATOM 1071 O O . ASN A 1 122 ? -8.958 6.453 17.388 1.00 74.81 122 ASN A O 1
ATOM 1075 N N . LEU A 1 123 ? -8.961 4.449 18.378 1.00 85.31 123 LEU A N 1
ATOM 1076 C CA . LEU A 1 123 ? -10.422 4.295 18.302 1.00 85.31 123 LEU A CA 1
ATOM 1077 C C . LEU A 1 123 ? -11.135 5.115 19.394 1.00 85.31 123 LEU A C 1
ATOM 1079 O O . LEU A 1 123 ? -10.849 4.979 20.579 1.00 85.31 123 LEU A O 1
ATOM 1083 N N . SER A 1 124 ? -12.120 5.932 19.005 1.00 88.94 124 SER A N 1
ATOM 1084 C CA . SER A 1 124 ? -12.977 6.666 19.956 1.00 88.94 124 SER A CA 1
ATOM 1085 C C . SER A 1 124 ? -13.941 5.743 20.718 1.00 88.94 124 SER A C 1
ATOM 1087 O O . SER A 1 124 ? -14.484 4.813 20.119 1.00 88.94 124 SER A O 1
ATOM 1089 N N . GLU A 1 125 ? -14.269 6.052 21.981 1.00 87.25 125 GLU A N 1
ATOM 1090 C CA . GLU A 1 125 ? -15.257 5.288 22.776 1.00 87.25 125 GLU A CA 1
ATOM 1091 C C . GLU A 1 125 ? -16.593 5.082 22.043 1.00 87.25 125 GLU A C 1
ATOM 1093 O O . GLU A 1 125 ? -17.178 4.001 22.104 1.00 87.25 125 GLU A O 1
ATOM 1098 N N . ARG A 1 126 ? -17.072 6.094 21.299 1.00 89.69 126 ARG A N 1
ATOM 1099 C CA . ARG A 1 126 ? -18.300 5.981 20.493 1.00 89.69 126 ARG A CA 1
ATOM 1100 C C . ARG A 1 126 ? -18.200 4.838 19.483 1.00 89.69 126 ARG A C 1
ATOM 1102 O O . ARG A 1 126 ? -19.149 4.072 19.371 1.00 89.69 126 ARG A O 1
ATOM 1109 N N . PHE A 1 127 ? -17.075 4.734 18.777 1.00 92.12 127 PHE A N 1
ATOM 1110 C CA . PHE A 1 127 ? -16.825 3.681 17.793 1.00 92.12 127 PHE A CA 1
ATOM 1111 C C . PHE A 1 127 ? -16.621 2.316 18.465 1.00 92.12 127 PHE A C 1
ATOM 1113 O O . PHE A 1 127 ? -17.175 1.323 18.005 1.00 92.12 127 PHE A O 1
ATOM 1120 N N . ILE A 1 128 ? -15.904 2.261 19.592 1.00 90.75 128 ILE A N 1
ATOM 1121 C CA . ILE A 1 128 ? -15.707 1.011 20.344 1.00 90.75 128 ILE A CA 1
ATOM 1122 C C . ILE A 1 128 ? -17.050 0.477 20.870 1.00 90.75 128 ILE A C 1
ATOM 1124 O O . ILE A 1 128 ? -17.308 -0.719 20.796 1.00 90.75 128 ILE A O 1
ATOM 1128 N N . ARG A 1 129 ? -17.951 1.355 21.331 1.00 89.50 129 ARG A N 1
ATOM 1129 C CA . ARG A 1 129 ? -19.320 0.992 21.740 1.00 89.50 129 ARG A CA 1
ATOM 1130 C C . ARG A 1 129 ? -20.178 0.488 20.579 1.00 89.50 129 ARG A C 1
ATOM 1132 O O . ARG A 1 129 ? -20.998 -0.401 20.778 1.00 89.50 129 ARG A O 1
ATOM 1139 N N . GLU A 1 130 ? -20.004 1.076 19.400 1.00 93.69 130 GLU A N 1
ATOM 1140 C CA . GLU A 1 130 ? -20.718 0.735 18.164 1.00 93.69 130 GLU A CA 1
ATOM 1141 C C . GLU A 1 130 ? -20.286 -0.636 17.613 1.00 93.69 130 GLU A C 1
ATOM 1143 O O . GLU A 1 130 ? -21.127 -1.405 17.158 1.00 93.69 130 GLU A O 1
ATOM 1148 N N . PHE A 1 131 ? -19.000 -0.980 17.745 1.00 94.50 131 PHE A N 1
ATOM 1149 C CA . PHE A 1 131 ? -18.396 -2.212 17.216 1.00 94.50 131 PHE A CA 1
ATOM 1150 C C . PHE A 1 131 ? -17.939 -3.207 18.296 1.00 94.50 131 PHE A C 1
ATOM 1152 O O . PHE A 1 131 ? -17.104 -4.078 18.043 1.00 94.50 131 PHE A O 1
ATOM 1159 N N . LYS A 1 132 ? -18.522 -3.116 19.498 1.00 91.56 132 LYS A N 1
ATOM 1160 C CA . LYS A 1 132 ? -18.117 -3.871 20.699 1.00 91.56 132 LYS A CA 1
ATOM 1161 C C . LYS A 1 132 ? -18.071 -5.395 20.536 1.00 91.56 132 LYS A C 1
ATOM 1163 O O . LYS A 1 132 ? -17.306 -6.046 21.239 1.00 91.56 132 LYS A O 1
ATOM 1168 N N . ASP A 1 133 ? -18.883 -5.951 19.638 1.00 92.81 133 ASP A N 1
ATOM 1169 C CA . ASP A 1 133 ? -19.001 -7.399 19.408 1.00 92.81 133 ASP A CA 1
ATOM 1170 C C . ASP A 1 133 ? -18.106 -7.898 18.255 1.00 92.81 133 ASP A C 1
ATOM 1172 O O . ASP A 1 133 ? -18.044 -9.097 18.003 1.00 92.81 133 ASP A O 1
ATOM 1176 N N . GLN A 1 134 ? -17.423 -6.984 17.552 1.00 94.38 134 GLN A N 1
ATOM 1177 C CA . GLN A 1 134 ? -16.492 -7.286 16.455 1.00 94.38 134 GLN A CA 1
ATOM 1178 C C . GLN A 1 134 ? -15.023 -7.025 16.850 1.00 94.38 134 GLN A C 1
ATOM 1180 O O . GLN A 1 134 ? -14.125 -7.676 16.322 1.00 94.38 134 GLN A O 1
ATOM 1185 N N . LEU A 1 135 ? -14.764 -6.114 17.796 1.00 92.62 135 LEU A N 1
ATOM 1186 C CA . LEU A 1 135 ? -13.418 -5.780 18.284 1.00 92.62 135 LEU A CA 1
ATOM 1187 C C . LEU A 1 135 ? -12.854 -6.832 19.266 1.00 92.62 135 LEU A C 1
ATOM 1189 O O . LEU A 1 135 ? -13.551 -7.294 20.170 1.00 92.62 135 LEU A O 1
ATOM 1193 N N . ASP A 1 136 ? -11.559 -7.157 19.153 1.00 91.38 136 ASP A N 1
ATOM 1194 C CA . ASP A 1 136 ? -10.850 -8.009 20.119 1.00 91.38 136 ASP A CA 1
ATOM 1195 C C . ASP A 1 136 ? -10.432 -7.192 21.353 1.00 91.38 136 ASP A C 1
ATOM 1197 O O . ASP A 1 136 ? -9.447 -6.440 21.373 1.00 91.38 136 ASP A O 1
ATOM 1201 N N . TRP A 1 137 ? -11.185 -7.403 22.430 1.00 88.50 137 TRP A N 1
ATOM 1202 C CA . TRP A 1 137 ? -10.997 -6.762 23.725 1.00 88.50 137 TRP A CA 1
ATOM 1203 C C . TRP A 1 137 ? -9.611 -6.966 24.351 1.00 88.50 137 TRP A C 1
ATOM 1205 O O . TRP A 1 137 ? -9.208 -6.134 25.159 1.00 88.50 137 TRP A O 1
ATOM 1215 N N . ARG A 1 138 ? -8.835 -7.985 23.948 1.00 88.50 138 ARG A N 1
ATOM 1216 C CA . ARG A 1 138 ? -7.443 -8.198 24.405 1.00 88.50 138 ARG A CA 1
ATOM 1217 C C . ARG A 1 138 ? -6.482 -7.089 23.973 1.00 88.50 138 ARG A C 1
ATOM 1219 O O . ARG A 1 138 ? -5.375 -6.993 24.516 1.00 88.50 138 ARG A O 1
ATOM 1226 N N . PHE A 1 139 ? -6.859 -6.300 22.970 1.00 88.12 139 PHE A N 1
ATOM 1227 C CA . PHE A 1 139 ? -6.123 -5.116 22.535 1.00 88.12 139 PHE A CA 1
ATOM 1228 C C . PHE A 1 139 ? -6.793 -3.841 23.047 1.00 88.12 139 PHE A C 1
ATOM 1230 O O . PHE A 1 139 ? -6.107 -3.007 23.636 1.00 88.12 139 PHE A O 1
ATOM 1237 N N . ILE A 1 140 ? -8.122 -3.735 22.920 1.00 87.06 140 ILE A N 1
ATOM 1238 C CA . ILE A 1 140 ? -8.901 -2.578 23.390 1.00 87.06 140 ILE A CA 1
ATOM 1239 C C . ILE A 1 140 ? -8.684 -2.309 24.888 1.00 87.06 140 ILE A C 1
ATOM 1241 O O . ILE A 1 140 ? -8.464 -1.166 25.275 1.00 87.06 140 ILE A O 1
ATOM 1245 N N . SER A 1 141 ? -8.643 -3.342 25.740 1.00 83.50 141 SER A N 1
ATOM 1246 C CA . SER A 1 141 ? -8.459 -3.180 27.194 1.00 83.50 141 SER A CA 1
ATOM 1247 C C . SER A 1 141 ? -7.075 -2.659 27.615 1.00 83.50 141 SER A C 1
ATOM 1249 O O . SER A 1 141 ? -6.813 -2.544 28.808 1.00 83.50 141 SER A O 1
ATOM 1251 N N . LYS A 1 142 ? -6.166 -2.403 26.665 1.00 83.50 142 LYS A N 1
ATOM 1252 C CA . LYS A 1 142 ? -4.832 -1.822 26.895 1.00 83.50 142 LYS A CA 1
ATOM 1253 C C . LYS A 1 142 ? -4.776 -0.330 26.547 1.00 83.50 142 LYS A C 1
ATOM 1255 O O . LYS A 1 142 ? -3.697 0.258 26.574 1.00 83.50 142 LYS A O 1
ATOM 1260 N N . TYR A 1 143 ? -5.897 0.273 26.145 1.00 80.81 143 TYR A N 1
ATOM 1261 C CA . TYR A 1 143 ? -5.949 1.677 25.743 1.00 80.81 143 TYR A CA 1
ATOM 1262 C C . TYR A 1 143 ? -6.133 2.555 26.996 1.00 80.81 143 TYR A C 1
ATOM 1264 O O . TYR A 1 143 ? -7.148 2.407 27.675 1.00 80.81 143 TYR A O 1
ATOM 1272 N N . PRO A 1 144 ? -5.211 3.489 27.304 1.00 69.44 144 PRO A N 1
ATOM 1273 C CA . PRO A 1 144 ? -5.253 4.273 28.547 1.00 69.44 144 PRO A CA 1
ATOM 1274 C C . PRO A 1 144 ? -6.382 5.316 28.594 1.00 69.44 144 PRO A C 1
ATOM 1276 O O . PRO A 1 144 ? -6.648 5.878 29.647 1.00 69.44 144 PRO A O 1
ATOM 1279 N N . ASN A 1 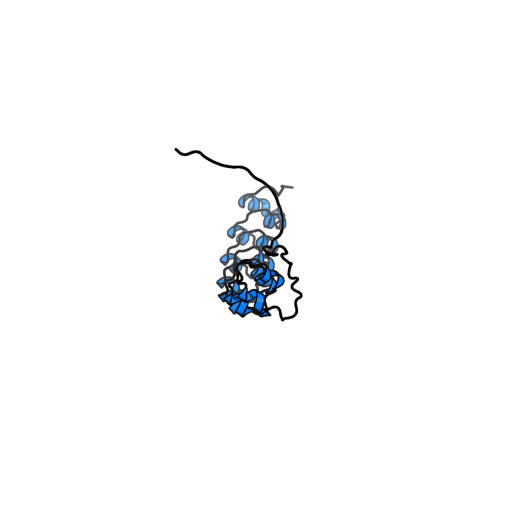145 ? -7.047 5.572 27.463 1.00 64.38 145 ASN A N 1
ATOM 1280 C CA . ASN A 1 145 ? -8.055 6.626 27.311 1.00 64.38 145 ASN A CA 1
ATOM 1281 C C . ASN A 1 145 ? -9.503 6.088 27.346 1.00 64.38 145 ASN A C 1
ATOM 1283 O O . ASN A 1 145 ? -10.421 6.777 26.903 1.00 64.38 145 ASN A O 1
ATOM 1287 N N . LEU A 1 146 ? -9.711 4.850 27.807 1.00 69.44 146 LEU A N 1
ATOM 1288 C CA . LEU A 1 146 ? -11.043 4.300 28.074 1.00 69.44 146 LEU A CA 1
ATOM 1289 C C . LEU A 1 146 ? -11.489 4.702 29.478 1.00 69.44 146 LEU A C 1
ATOM 1291 O O . LEU A 1 146 ? -10.788 4.416 30.443 1.00 69.44 146 LEU A O 1
ATOM 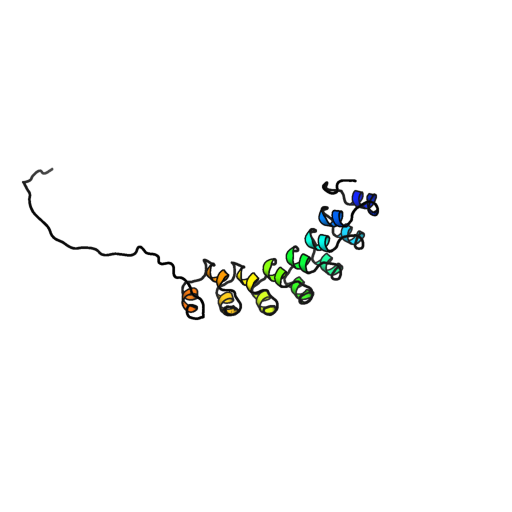1295 N N . SER A 1 147 ? -12.667 5.310 29.607 1.00 68.69 147 SER A N 1
ATOM 1296 C CA . SER A 1 147 ? -13.220 5.641 30.922 1.00 68.69 147 SER A CA 1
ATOM 1297 C C . SER A 1 147 ? -13.564 4.381 31.730 1.00 68.69 147 SER A C 1
ATOM 1299 O O . SER A 1 147 ? -14.041 3.383 31.184 1.00 68.69 147 SER A O 1
ATOM 1301 N N . ASP A 1 148 ? -13.407 4.418 33.057 1.00 61.31 148 ASP A N 1
ATOM 1302 C CA . ASP A 1 148 ? -13.678 3.258 33.932 1.00 61.31 148 ASP A CA 1
ATOM 1303 C C . ASP A 1 148 ? -15.138 2.784 33.872 1.00 61.31 148 ASP A C 1
ATOM 1305 O O . ASP A 1 148 ? -15.454 1.601 34.018 1.00 61.31 148 ASP A O 1
ATOM 1309 N N . LYS A 1 149 ? -16.054 3.708 33.559 1.00 61.41 149 LYS A N 1
ATOM 1310 C CA . LYS A 1 149 ? -17.468 3.406 33.293 1.00 61.41 149 LYS A CA 1
ATOM 1311 C C . LYS A 1 149 ? -17.645 2.476 32.085 1.00 61.41 149 LYS A C 1
ATOM 1313 O O . LYS A 1 149 ? -18.656 1.781 31.999 1.00 61.41 149 LYS A O 1
ATOM 1318 N N . PHE A 1 150 ? -16.688 2.444 31.161 1.00 61.66 150 PHE A N 1
ATOM 1319 C CA . PHE A 1 150 ? -16.686 1.565 29.998 1.00 61.66 150 PHE A CA 1
ATOM 1320 C C . PHE A 1 150 ? -16.149 0.165 30.331 1.00 61.66 150 PHE A C 1
ATOM 1322 O O . PHE A 1 150 ? -16.742 -0.834 29.918 1.00 61.66 150 PHE A O 1
ATOM 1329 N N . THR A 1 151 ? -15.077 0.078 31.127 1.00 57.12 151 THR A N 1
ATOM 1330 C CA . THR A 1 151 ? -14.435 -1.196 31.502 1.00 57.12 151 THR A CA 1
ATOM 1331 C C . THR A 1 151 ? -15.292 -2.016 32.475 1.00 57.12 151 THR A C 1
ATOM 1333 O O . THR A 1 151 ? -15.438 -3.228 32.299 1.00 57.12 151 THR A O 1
ATOM 1336 N N . LEU A 1 152 ? -15.944 -1.364 33.446 1.00 50.12 152 LEU A N 1
ATOM 1337 C CA . LEU A 1 152 ? -16.813 -2.012 34.440 1.00 50.12 152 LEU A CA 1
ATOM 1338 C C . LEU A 1 152 ? -18.038 -2.717 33.831 1.00 50.12 152 LEU A C 1
ATOM 1340 O O . LEU A 1 152 ? -18.456 -3.764 34.328 1.00 50.12 152 LEU A O 1
ATOM 1344 N N . ASN A 1 153 ? -18.613 -2.179 32.751 1.00 51.34 153 ASN A N 1
ATOM 1345 C CA . ASN A 1 153 ? -19.898 -2.649 32.221 1.00 51.34 153 ASN A CA 1
ATOM 1346 C C . ASN A 1 153 ? -19.830 -3.949 31.393 1.00 51.34 153 ASN A C 1
ATOM 1348 O O . ASN A 1 153 ? -20.865 -4.579 31.185 1.00 51.34 153 ASN A O 1
ATOM 1352 N N . GLN A 1 154 ? -18.648 -4.388 30.944 1.00 54.41 154 GLN A N 1
ATOM 1353 C CA . GLN A 1 154 ? -18.508 -5.606 30.119 1.00 54.41 154 GLN A CA 1
ATOM 1354 C C . GLN A 1 154 ? -18.121 -6.865 30.920 1.00 54.41 154 GLN A C 1
ATOM 1356 O O . GLN A 1 154 ? -18.152 -7.978 30.393 1.00 54.41 154 GLN A O 1
ATOM 1361 N N . GLY A 1 155 ? -17.823 -6.731 32.219 1.00 45.72 155 GLY A N 1
ATOM 1362 C CA . GLY A 1 155 ? -17.286 -7.794 33.087 1.00 45.72 155 GLY A CA 1
ATOM 1363 C C . GLY A 1 155 ? -18.196 -9.002 33.381 1.00 45.72 155 GLY A C 1
ATOM 1364 O O . GLY A 1 155 ? -17.885 -9.784 34.276 1.00 45.72 155 GLY A O 1
ATOM 1365 N N . ARG A 1 156 ? -19.317 -9.172 32.668 1.00 45.28 156 ARG A N 1
ATOM 1366 C CA . ARG A 1 156 ? -20.234 -10.326 32.785 1.00 45.28 156 ARG A CA 1
ATOM 1367 C C . ARG A 1 156 ? -20.271 -11.228 31.536 1.00 45.28 156 ARG A C 1
ATOM 1369 O O . ARG A 1 156 ? -20.891 -12.287 31.579 1.00 45.28 156 ARG A O 1
ATOM 1376 N N . GLY A 1 157 ? -19.577 -10.867 30.451 1.00 45.12 157 GLY A N 1
ATOM 1377 C CA . GLY A 1 157 ? -19.543 -11.623 29.189 1.00 45.12 157 GLY A CA 1
ATOM 1378 C C . GLY A 1 157 ? -18.261 -12.437 28.961 1.00 45.12 157 GLY A C 1
ATOM 1379 O O . GLY A 1 157 ? -17.392 -12.003 28.220 1.00 45.12 157 GLY A O 1
ATOM 1380 N N . ARG A 1 158 ? -18.154 -13.635 29.561 1.00 47.28 158 ARG A N 1
ATOM 1381 C CA . ARG A 1 158 ? -17.150 -14.689 29.244 1.00 47.28 158 ARG A CA 1
ATOM 1382 C C . ARG A 1 158 ? -15.696 -14.221 28.984 1.00 47.28 158 ARG A C 1
ATOM 1384 O O . ARG A 1 158 ? -15.113 -14.502 27.940 1.00 47.28 158 ARG A O 1
ATOM 1391 N N . GLY A 1 159 ? -15.049 -13.655 30.003 1.00 38.00 159 GLY A N 1
ATOM 1392 C CA . GLY A 1 159 ? -13.587 -13.512 30.044 1.00 38.00 159 GLY A CA 1
ATOM 1393 C C . GLY A 1 159 ? -13.077 -13.349 31.476 1.00 38.00 159 GLY A C 1
ATOM 1394 O O . GLY A 1 159 ? -13.554 -12.474 32.194 1.00 38.00 159 GLY A O 1
ATOM 1395 N N . ARG A 1 160 ? -12.121 -14.183 31.921 1.00 39.34 160 ARG A N 1
ATOM 1396 C CA . ARG A 1 160 ? -11.481 -14.025 33.243 1.00 39.34 160 ARG A CA 1
ATOM 1397 C C . ARG A 1 160 ? -10.545 -12.815 33.214 1.00 39.34 160 ARG A C 1
ATOM 1399 O O . ARG A 1 160 ? -9.370 -12.953 32.889 1.00 39.34 160 ARG A O 1
ATOM 1406 N N . VAL A 1 161 ? -11.058 -11.646 33.587 1.00 36.97 161 VAL A N 1
ATOM 1407 C CA . VAL A 1 161 ? -10.209 -10.516 33.975 1.00 36.97 161 VAL A CA 1
ATOM 1408 C C . VAL A 1 161 ? -9.627 -10.834 35.350 1.00 36.97 161 VAL A C 1
ATOM 1410 O O . VAL A 1 161 ? -10.338 -10.819 36.354 1.00 36.97 161 VAL A O 1
ATOM 1413 N N . PHE A 1 162 ? -8.331 -11.138 35.399 1.00 34.66 162 PHE A N 1
ATOM 1414 C CA . PHE A 1 162 ? -7.591 -11.110 36.656 1.00 34.66 162 PHE A CA 1
ATOM 1415 C C . PHE A 1 162 ? -7.539 -9.657 37.132 1.00 34.66 162 PHE A C 1
ATOM 1417 O O . PHE A 1 162 ? -6.838 -8.837 36.541 1.00 34.66 162 PHE A O 1
ATOM 1424 N N . LYS A 1 163 ? -8.278 -9.330 38.196 1.00 36.91 163 LYS A N 1
ATOM 1425 C CA . LYS A 1 163 ? -7.996 -8.111 38.954 1.00 36.91 163 LYS A CA 1
ATOM 1426 C C . LYS A 1 163 ? -6.639 -8.298 39.625 1.00 36.91 163 LYS A C 1
ATOM 1428 O O . LYS A 1 163 ? -6.507 -9.165 40.488 1.00 36.91 163 LYS A O 1
ATOM 1433 N N . TYR A 1 164 ? -5.659 -7.482 39.252 1.00 30.45 164 TYR A N 1
ATOM 1434 C CA . TYR A 1 164 ? -4.536 -7.233 40.144 1.00 30.45 164 TYR A CA 1
ATOM 1435 C C . TYR A 1 164 ? -5.099 -6.618 41.429 1.00 30.45 164 TYR A C 1
ATOM 1437 O O . TYR A 1 164 ? -5.905 -5.686 41.372 1.00 30.45 164 TYR A O 1
ATOM 1445 N N . ARG A 1 165 ? -4.717 -7.173 42.581 1.00 28.94 165 ARG A N 1
ATOM 1446 C CA . ARG A 1 165 ? -4.842 -6.453 43.846 1.00 28.94 165 ARG A CA 1
ATOM 1447 C C . ARG A 1 165 ? -3.757 -5.386 43.840 1.00 28.94 165 ARG A C 1
ATOM 1449 O O . ARG A 1 165 ? -2.583 -5.742 43.878 1.00 28.94 165 ARG A O 1
ATOM 1456 N N . ASN A 1 166 ? -4.158 -4.122 43.863 1.00 29.58 166 ASN A N 1
ATOM 1457 C CA . ASN A 1 166 ? -3.404 -3.182 44.673 1.00 29.58 166 ASN A CA 1
ATOM 1458 C C . ASN A 1 166 ? -3.716 -3.576 46.123 1.00 29.58 166 ASN A C 1
ATOM 1460 O O . ASN A 1 166 ? -4.883 -3.624 46.518 1.00 29.58 166 ASN A O 1
ATOM 1464 N N . ILE A 1 167 ? -2.682 -3.997 46.839 1.00 38.44 167 ILE A N 1
ATOM 1465 C CA . ILE A 1 167 ? -2.635 -3.907 48.299 1.00 38.44 167 ILE A CA 1
ATOM 1466 C C . ILE A 1 167 ? -2.140 -2.471 48.596 1.00 38.44 167 ILE A C 1
ATOM 1468 O O . ILE A 1 167 ? -1.743 -1.778 47.657 1.00 38.44 167 ILE A O 1
ATOM 1472 N N . ASP A 1 168 ? -2.198 -2.036 49.853 1.00 33.56 168 ASP A N 1
ATOM 1473 C CA . ASP A 1 168 ? -1.775 -0.712 50.352 1.00 33.56 168 ASP A CA 1
ATOM 1474 C C . ASP A 1 168 ? -2.877 0.372 50.386 1.00 33.56 168 ASP A C 1
ATOM 1476 O O . ASP A 1 168 ? -2.650 1.534 50.065 1.00 33.56 168 ASP A O 1
ATOM 1480 N N . GLU A 1 169 ? -4.062 -0.011 50.874 1.00 33.00 169 GLU A N 1
ATOM 1481 C CA . GLU A 1 169 ? -4.883 0.843 51.750 1.00 33.00 169 GLU A CA 1
ATOM 1482 C C . GLU A 1 169 ? -5.284 0.011 52.983 1.00 33.00 169 GLU A C 1
ATOM 1484 O O . GLU A 1 169 ? -6.172 -0.836 52.899 1.00 33.00 169 GLU A O 1
ATOM 1489 N N . ASP A 1 170 ? -4.609 0.243 54.110 1.00 30.58 170 ASP A N 1
ATOM 1490 C CA . ASP A 1 170 ? -5.085 -0.088 55.460 1.00 30.58 170 ASP A CA 1
ATOM 1491 C C . ASP A 1 170 ? -4.869 1.179 56.306 1.00 30.58 170 ASP A C 1
ATOM 1493 O O . ASP A 1 170 ? -3.746 1.503 56.697 1.00 30.58 170 ASP A O 1
ATOM 1497 N N . ASP A 1 171 ? -5.943 1.943 56.506 1.00 35.75 171 ASP A N 1
ATOM 1498 C CA . ASP A 1 171 ? -5.989 3.126 57.370 1.00 35.75 171 ASP A CA 1
ATOM 1499 C C . ASP A 1 171 ? -6.717 2.761 58.670 1.00 35.75 171 ASP A C 1
ATOM 1501 O O . ASP A 1 171 ? -7.828 2.226 58.638 1.00 35.75 171 ASP A O 1
ATOM 1505 N N . SER A 1 172 ? -6.087 3.008 59.819 1.00 34.12 172 SER A N 1
ATOM 1506 C CA . SER A 1 172 ? -6.688 2.849 61.151 1.00 34.12 172 SER A CA 1
ATOM 1507 C C . SER A 1 172 ? -5.887 3.614 62.207 1.00 34.12 172 SER A C 1
ATOM 1509 O O . SER A 1 172 ? -4.806 3.197 62.622 1.00 34.12 172 SER A O 1
ATOM 1511 N N . THR A 1 173 ? -6.435 4.731 62.679 1.00 33.12 173 THR A N 1
ATOM 1512 C CA . THR A 1 173 ? -5.879 5.548 63.769 1.00 33.12 173 THR A CA 1
ATOM 1513 C C . THR A 1 173 ? -6.317 5.074 65.162 1.00 33.12 173 THR A C 1
ATOM 1515 O O . THR A 1 173 ? -7.505 4.818 65.349 1.00 33.12 173 THR A O 1
ATOM 1518 N N . SER A 1 174 ? -5.420 5.175 66.162 1.00 31.38 174 SER A N 1
ATOM 1519 C CA . SER A 1 174 ? -5.693 5.207 67.631 1.00 31.38 174 SER A CA 1
ATOM 1520 C C . SER A 1 174 ? -6.317 3.928 68.268 1.00 31.38 174 SER A C 1
ATOM 1522 O O . SER A 1 174 ? -6.930 3.128 67.577 1.00 31.38 174 SER A O 1
ATOM 1524 N N . ASP A 1 175 ? -6.163 3.619 69.568 1.00 29.56 175 ASP A N 1
ATOM 1525 C CA . ASP A 1 175 ? -6.054 4.531 70.720 1.00 29.56 175 ASP A CA 1
ATOM 1526 C C . ASP A 1 175 ? -5.403 3.940 72.014 1.00 29.56 175 ASP A C 1
ATOM 1528 O O . ASP A 1 175 ? -5.554 2.758 72.306 1.00 29.56 175 ASP A O 1
ATOM 1532 N N . SER A 1 176 ? -4.761 4.835 72.786 1.00 32.72 176 SER A N 1
ATOM 1533 C CA . SER A 1 176 ? -4.576 4.944 74.261 1.00 32.72 176 SER A CA 1
ATOM 1534 C C . SER A 1 176 ? -3.945 3.893 75.216 1.00 32.72 176 SER A C 1
ATOM 1536 O O . SER A 1 176 ? -4.119 2.684 75.124 1.00 32.72 176 SER A O 1
ATOM 1538 N N . THR A 1 177 ? -3.345 4.472 76.279 1.00 31.00 177 THR A N 1
ATOM 1539 C CA . THR A 1 177 ? -2.812 3.933 77.566 1.00 31.00 177 THR A CA 1
ATOM 1540 C C . THR A 1 177 ? -1.547 3.051 77.536 1.00 31.00 177 THR A C 1
ATOM 1542 O O . THR A 1 177 ? -1.485 2.102 76.764 1.00 31.00 177 THR A O 1
ATOM 1545 N N . SER A 1 178 ? -0.518 3.260 78.378 1.00 31.75 178 SER A N 1
ATOM 1546 C CA . SER A 1 178 ? -0.128 4.370 79.301 1.00 31.75 178 SER A CA 1
ATOM 1547 C C . SER A 1 178 ? 1.393 4.209 79.668 1.00 31.75 178 SER A C 1
ATOM 1549 O O . SER A 1 178 ? 2.064 3.478 78.941 1.00 31.75 178 SER A O 1
ATOM 1551 N N . ASP A 1 179 ? 2.082 4.824 80.654 1.00 32.44 179 ASP A N 1
ATOM 1552 C CA . ASP A 1 179 ? 1.737 5.647 81.840 1.00 32.44 179 ASP A CA 1
ATOM 1553 C C . ASP A 1 179 ? 2.965 6.424 82.423 1.00 32.44 179 ASP A C 1
ATOM 1555 O O . ASP A 1 179 ? 4.083 6.216 81.961 1.00 32.44 179 ASP A O 1
ATOM 1559 N N . SER A 1 180 ? 2.727 7.226 83.479 1.00 35.34 180 SER A N 1
ATOM 1560 C CA . SER A 1 180 ? 3.628 7.662 84.591 1.00 35.34 180 SER A CA 1
ATOM 1561 C C . SER A 1 180 ? 4.941 8.478 84.405 1.00 35.34 180 SER A C 1
ATOM 1563 O O . SER A 1 180 ? 5.874 8.026 83.755 1.00 35.34 180 SER A O 1
ATOM 1565 N N . GLU A 1 181 ? 5.024 9.576 85.194 1.00 35.06 181 GLU A N 1
ATOM 1566 C CA . GLU A 1 181 ? 6.188 10.158 85.944 1.00 35.06 181 GLU A CA 1
ATOM 1567 C C . GLU A 1 181 ? 7.453 10.606 85.144 1.00 35.06 181 GLU A C 1
ATOM 1569 O O . GLU A 1 181 ? 8.000 9.849 84.353 1.00 35.06 181 GLU A O 1
ATOM 1574 N N . ASP A 1 182 ? 8.056 11.802 85.286 1.00 39.69 182 ASP A N 1
ATOM 1575 C CA . ASP A 1 182 ? 7.824 13.055 86.061 1.00 39.69 182 ASP A CA 1
ATOM 1576 C C . ASP A 1 182 ? 8.525 14.234 85.279 1.00 39.69 182 ASP A C 1
ATOM 1578 O O . ASP A 1 182 ? 8.983 13.991 84.161 1.00 39.69 182 ASP A O 1
ATOM 1582 N N . GLY A 1 183 ? 8.697 15.512 85.676 1.00 36.34 183 GLY A N 1
ATOM 1583 C CA . GLY A 1 183 ? 8.446 16.277 86.913 1.00 36.34 183 GLY A CA 1
ATOM 1584 C C . GLY A 1 183 ? 8.963 17.746 86.821 1.00 36.34 183 GLY A C 1
ATOM 1585 O O . GLY A 1 183 ? 9.223 18.230 85.724 1.00 36.34 183 GLY A O 1
ATOM 1586 N N . GLU A 1 184 ? 9.096 18.431 87.972 1.00 41.72 184 GLU A N 1
ATOM 1587 C CA . GLU A 1 184 ? 9.749 19.747 88.265 1.00 41.72 184 GLU A CA 1
ATOM 1588 C C . GLU A 1 184 ? 9.591 20.985 87.322 1.00 41.72 184 GLU A C 1
ATOM 1590 O O . GLU A 1 184 ? 10.331 21.163 86.363 1.00 41.72 184 GLU A O 1
ATOM 1595 N N . GLU A 1 185 ? 8.726 21.923 87.760 1.00 50.22 185 GLU A N 1
ATOM 1596 C CA . GLU A 1 185 ? 9.027 23.342 88.124 1.00 50.22 185 GLU A CA 1
ATOM 1597 C C . GLU A 1 185 ? 9.593 24.383 87.090 1.00 50.22 185 GLU A C 1
ATOM 1599 O O . GLU A 1 185 ? 10.043 24.032 86.002 1.00 50.22 185 GLU A O 1
ATOM 1604 N N . PRO A 1 186 ? 9.454 25.717 87.344 1.00 53.66 186 PRO A N 1
ATOM 1605 C CA . PRO A 1 186 ? 9.206 26.685 86.258 1.00 53.66 186 PRO A CA 1
ATOM 1606 C C . PRO A 1 186 ? 10.087 27.968 86.242 1.00 53.66 186 PRO A C 1
ATOM 1608 O O . PRO A 1 186 ? 11.056 28.106 86.980 1.00 53.66 186 PRO A O 1
ATOM 1611 N N . LEU A 1 187 ? 9.638 28.954 85.442 1.00 42.22 187 LEU A N 1
ATOM 1612 C CA . LEU A 1 187 ? 10.058 30.371 85.343 1.00 42.22 187 LEU A CA 1
ATOM 1613 C C . LEU A 1 187 ? 11.302 30.689 84.486 1.00 42.22 187 LEU A C 1
ATOM 1615 O O . LEU A 1 187 ? 12.435 30.516 84.920 1.00 42.22 187 LEU A O 1
ATOM 1619 N N . HIS A 1 188 ? 11.090 31.416 83.380 1.00 46.00 188 HIS A N 1
ATOM 1620 C CA . HIS A 1 188 ? 11.260 32.875 83.456 1.00 46.00 188 HIS A CA 1
ATOM 1621 C C . HIS A 1 188 ? 10.474 33.642 82.380 1.00 46.00 188 HIS A C 1
ATOM 1623 O O . HIS A 1 188 ? 10.003 33.064 81.402 1.00 46.00 188 HIS A O 1
ATOM 1629 N N . VAL A 1 189 ? 10.335 34.951 82.599 1.00 51.69 189 VAL A N 1
ATOM 1630 C CA . VAL A 1 189 ? 9.846 35.949 81.633 1.00 51.69 189 VAL A CA 1
ATOM 1631 C C . VAL A 1 189 ? 11.041 36.709 81.054 1.00 51.69 189 VAL A C 1
ATOM 1633 O O . VAL A 1 189 ? 11.954 37.021 81.824 1.00 51.69 189 VAL A O 1
ATOM 1636 N N . ASP A 1 190 ? 11.012 36.989 79.748 1.00 55.56 190 ASP A N 1
ATOM 1637 C CA . ASP A 1 190 ? 11.128 38.331 79.132 1.00 55.56 190 ASP A CA 1
ATOM 1638 C C . ASP A 1 190 ? 10.795 38.261 77.621 1.00 55.56 190 ASP A C 1
ATOM 1640 O O . ASP A 1 190 ? 11.160 37.246 76.981 1.00 55.56 190 ASP A O 1
#

Sequence (190 aa):
MICILSKLSEDFIRELEHCLNWRLVSRFQSLSEDFIRSFKDLVDWDYISEYQKLSEKFIREFEDRVNWEKVSRHQRLSEEFICVFENRVHWKAISKCQFLTARFIRKFQYRVDWTAISEHRNLSERFIREFKDQLDWRFISKYPNLSDKFTLNQGRGRGRVFKYRNIDEDDSTSDSTSDSEDGEEPLHVD

Foldseek 3Di:
DPDLQDADDLVVCVVCVVPDDQASCLARYADDLVSCVVCVVRHDQASVLAPYADDLVSCVVPVVRHDQARVLAHYADDLVSCVVCVVSHDQANVLQHYDDDLVSCVVQVVRHDQANVLQDLPDDPVSCVVCVVSHDVVSVVPRPPDDPVRVVPCVPPDDDDPDDDPDPDDDDDDDDDDDDDDDDDDDDDD

Secondary structure (DSSP, 8-state):
---TTSPPPHHHHHHTGGGS-HHHHHHHS---HHHHHHTTTTS-HHHHHHHS---HHHHHHTTTTS-HHHHHHHS---HHHHHHTTTTS-HHHHHHHS---HHHHHHTTTTS-HHHHHH-TT--HHHHHHSTTTS-HHHHTT-TTS-HHHHHTTTTSS----PPPPP-----------------------

pLDDT: mean 80.98, std 23.78, range [28.94, 98.88]

Radius of gyration: 32.31 Å; chains: 1; bounding box: 50×53×110 Å

Organism: Ignelater luminosus (NCBI:txid2038154)